Protein AF-A0ABD6ET58-F1 (afdb_monomer_lite)

Sequence (198 aa):
MLDHEREKYESIQLDYDKYWVPVNWTYILVFEARRRSMITSDIMCHKVCDEIKVFRTNLQYLCNFDWVPIPLVYPQVIQLVVYFYFALCLISRQPIIRNCDPLTSISTENITEELRSFNSTVLSTITPTLPNVDDRVKCDFDTYIPWMTMIQFLFYVGWTKSAIALLNPLGTGDDGFECNFLLEKNLKVSFLFHSSGK

Foldseek 3Di:
DDPVVVVVQVVDDDPDDPPCVVLVVVLVVLVVCVVVCVDVDPVVSVVVVVVSVVVVVVVVVVVVLVVDADPPVPLVVLVVVLVVVLVCCVVVQQQDPPCPDPVVVVPCVVVVVVVVPPDPPCVVPDDDDDPDPVVVVVSVVCNPDVVVSVVVNCVSVVVSVVVVCVSCLCDPDPNHDPVVVVVVVVVVVVVCVVVVVD

InterPro domains:
  IPR000615 Bestrophin [PTHR10736] (1-193)
  IPR021134 Bestrophin-like [PF01062] (1-98)
  IPR021134 Bestrophin-like [PF01062] (134-192)

Organism: NCBI:txid75299

pLDDT: mean 78.43, std 17.79, range [41.44, 95.81]

Secondary structure (DSSP, 8-state):
--HHHHHHHHHS--SS--THHHHHHHHHHHHHHHHTT-S--HHHHHHHHHHHHHHHHHHHHHHHHHHSPPPTHHHHHHHHHHHHHHHHHHHHT--------GGGHHHHHHHHHHHHTT-TTTTTTS-SSSPPHHHHHHHHHHHH--HHHHHHHHHHHHHHHHHHHTT-TTSSSTTS--HHHHHHHHHHHHHHHHHHT-

Radius of gyration: 37.17 Å; chains: 1; bounding box: 56×42×109 Å

Structure (mmCIF, N/CA/C/O backbone):
data_AF-A0ABD6ET58-F1
#
_entry.id   AF-A0ABD6ET58-F1
#
loop_
_atom_site.group_PDB
_atom_site.id
_atom_site.type_symbol
_atom_site.label_atom_id
_atom_site.label_alt_id
_atom_site.label_comp_id
_atom_site.label_asym_id
_atom_site.label_entity_id
_atom_site.label_seq_id
_atom_site.pdbx_PDB_ins_code
_atom_site.Cartn_x
_atom_site.Cartn_y
_atom_site.Cartn_z
_atom_site.occupancy
_atom_site.B_iso_or_equiv
_atom_site.auth_seq_id
_atom_site.auth_comp_id
_atom_site.auth_asym_id
_atom_site.auth_atom_id
_atom_site.pdbx_PDB_model_num
ATOM 1 N N . MET A 1 1 ? -1.110 4.538 23.940 1.00 82.81 1 MET A N 1
ATOM 2 C CA . MET A 1 1 ? -1.079 3.387 24.864 1.00 82.81 1 MET A CA 1
ATOM 3 C C . MET A 1 1 ? -0.593 3.906 26.201 1.00 82.81 1 MET A C 1
ATOM 5 O O . MET A 1 1 ? 0.302 4.743 26.195 1.00 82.81 1 MET A O 1
ATOM 9 N N . LEU A 1 2 ? -1.223 3.504 27.301 1.00 89.62 2 LEU A N 1
ATOM 10 C CA . LEU A 1 2 ? -0.813 3.925 28.643 1.00 89.62 2 LEU A CA 1
ATOM 11 C C . LEU A 1 2 ? 0.406 3.116 29.110 1.00 89.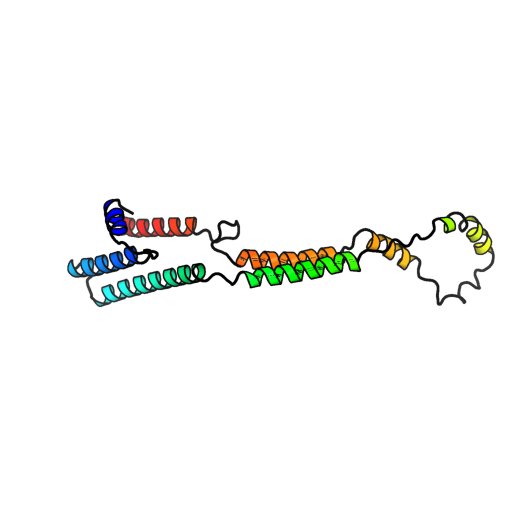62 2 LEU A C 1
ATOM 13 O O . LEU A 1 2 ? 0.621 2.002 28.636 1.00 89.62 2 LEU A O 1
ATOM 17 N N . ASP A 1 3 ? 1.182 3.639 30.060 1.00 90.38 3 ASP A N 1
ATOM 18 C CA . ASP A 1 3 ? 2.434 2.996 30.496 1.00 90.38 3 ASP A CA 1
ATOM 19 C C . ASP A 1 3 ? 2.224 1.576 31.044 1.00 90.38 3 ASP A C 1
ATOM 21 O O . ASP A 1 3 ? 2.924 0.649 30.647 1.00 90.38 3 ASP A O 1
ATOM 25 N N . HIS A 1 4 ? 1.185 1.365 31.855 1.00 90.56 4 HIS A N 1
ATOM 26 C CA . HIS A 1 4 ? 0.856 0.038 32.390 1.00 90.56 4 HIS A CA 1
ATOM 27 C C . HIS A 1 4 ? 0.386 -0.958 31.308 1.00 90.56 4 HIS A C 1
ATOM 29 O O . HIS A 1 4 ? 0.604 -2.165 31.420 1.00 90.56 4 HIS A O 1
ATOM 35 N N . GLU A 1 5 ? -0.273 -0.473 30.248 1.00 89.69 5 GLU A N 1
ATOM 36 C CA . GLU A 1 5 ? -0.664 -1.304 29.101 1.00 89.69 5 GLU A CA 1
ATOM 37 C C . GLU A 1 5 ? 0.570 -1.690 28.288 1.00 89.69 5 GLU A C 1
ATOM 39 O O . GLU A 1 5 ? 0.688 -2.833 27.851 1.00 89.69 5 GLU A O 1
ATOM 44 N N . ARG A 1 6 ? 1.508 -0.751 28.130 1.00 87.75 6 ARG A N 1
ATOM 45 C CA . ARG A 1 6 ? 2.781 -0.973 27.447 1.00 87.75 6 ARG A CA 1
ATOM 46 C C . ARG A 1 6 ? 3.623 -2.021 28.170 1.00 87.75 6 ARG A C 1
ATOM 48 O O . ARG A 1 6 ? 4.064 -2.968 27.530 1.00 87.75 6 ARG A O 1
ATOM 55 N N . GLU A 1 7 ? 3.759 -1.935 29.490 1.00 91.00 7 GLU A N 1
ATOM 56 C CA . GLU A 1 7 ? 4.459 -2.952 30.292 1.00 91.00 7 GLU A CA 1
ATOM 57 C C . GLU A 1 7 ? 3.828 -4.343 30.124 1.00 91.00 7 GLU A C 1
ATOM 59 O O . GLU A 1 7 ? 4.522 -5.338 29.905 1.00 91.00 7 GLU A O 1
ATOM 64 N N . LYS A 1 8 ? 2.491 -4.424 30.137 1.00 88.44 8 LYS A N 1
ATOM 65 C CA . LYS A 1 8 ? 1.769 -5.681 29.897 1.00 88.44 8 LYS A CA 1
ATOM 66 C C . LYS A 1 8 ? 1.990 -6.208 28.475 1.00 88.44 8 LYS A C 1
ATOM 68 O O . LYS A 1 8 ? 2.126 -7.416 28.292 1.00 88.44 8 LYS A O 1
ATOM 73 N N . TYR A 1 9 ? 2.046 -5.331 27.477 1.00 88.75 9 TYR A N 1
ATOM 74 C CA . TYR A 1 9 ? 2.318 -5.677 26.078 1.00 88.75 9 TYR A CA 1
ATOM 75 C C . TYR A 1 9 ? 3.751 -6.192 25.864 1.00 88.75 9 TYR A C 1
ATOM 77 O O . TYR A 1 9 ? 3.984 -7.142 25.110 1.00 88.75 9 TYR A O 1
ATOM 85 N N . GLU A 1 10 ? 4.717 -5.571 26.537 1.00 88.81 10 GLU A N 1
ATOM 86 C CA . GLU A 1 10 ? 6.134 -5.941 26.499 1.00 88.81 10 GLU A CA 1
ATOM 87 C C . GLU A 1 10 ? 6.405 -7.241 27.269 1.00 88.81 10 GLU A C 1
ATOM 89 O O . GLU A 1 10 ? 7.244 -8.035 26.847 1.00 88.81 10 GLU A O 1
ATOM 94 N N . SER A 1 11 ? 5.641 -7.520 28.333 1.00 90.38 11 SER A N 1
ATOM 95 C CA . SER A 1 11 ? 5.758 -8.764 29.110 1.00 90.38 11 SER A CA 1
ATOM 96 C C . SER A 1 11 ? 5.462 -10.033 28.296 1.00 90.38 11 SER A C 1
ATOM 98 O O . SER A 1 11 ? 5.942 -11.116 28.628 1.00 90.38 11 SER A O 1
ATOM 100 N N . ILE A 1 12 ? 4.703 -9.907 27.203 1.00 87.56 12 ILE A N 1
ATOM 101 C CA . ILE A 1 12 ? 4.392 -11.004 26.286 1.00 87.56 12 ILE A CA 1
ATOM 102 C C . ILE A 1 12 ? 5.582 -11.190 25.330 1.00 87.56 12 ILE A C 1
ATOM 104 O O . ILE A 1 12 ? 5.737 -10.459 24.344 1.00 87.56 12 ILE A O 1
ATOM 108 N N . GLN A 1 13 ? 6.424 -12.175 25.648 1.00 81.50 13 GLN A N 1
ATOM 109 C CA . GLN A 1 13 ? 7.587 -12.588 24.858 1.00 81.50 13 GLN A CA 1
ATOM 110 C C . GLN A 1 13 ? 7.128 -13.489 23.702 1.00 81.50 13 GLN A C 1
ATOM 112 O O . GLN A 1 13 ? 6.855 -14.673 23.894 1.00 81.50 13 GLN A O 1
ATOM 117 N N . LEU A 1 14 ? 6.980 -12.904 22.515 1.00 83.31 14 LEU A N 1
ATOM 118 C CA . LEU A 1 14 ? 6.652 -13.595 21.268 1.00 83.31 14 LEU A CA 1
ATOM 119 C C . LEU A 1 14 ? 7.509 -13.010 20.149 1.00 83.31 14 LEU A C 1
ATOM 121 O O . LEU A 1 14 ? 7.671 -11.792 20.088 1.00 83.31 14 LEU A O 1
ATOM 125 N N . ASP A 1 15 ? 7.961 -13.869 19.239 1.00 83.25 15 ASP A N 1
ATOM 126 C CA . ASP A 1 15 ? 8.771 -13.487 18.072 1.00 83.25 15 ASP A CA 1
ATOM 127 C C . ASP A 1 15 ? 7.934 -12.940 16.896 1.00 83.25 15 ASP A C 1
ATOM 129 O O . ASP A 1 15 ? 8.470 -12.639 15.833 1.00 83.25 15 ASP A O 1
ATOM 133 N N . TYR A 1 16 ? 6.613 -12.821 17.066 1.00 83.25 16 TYR A N 1
ATOM 134 C CA . TYR A 1 16 ? 5.666 -12.386 16.033 1.00 83.25 16 TYR A CA 1
ATOM 135 C C . TYR A 1 16 ? 5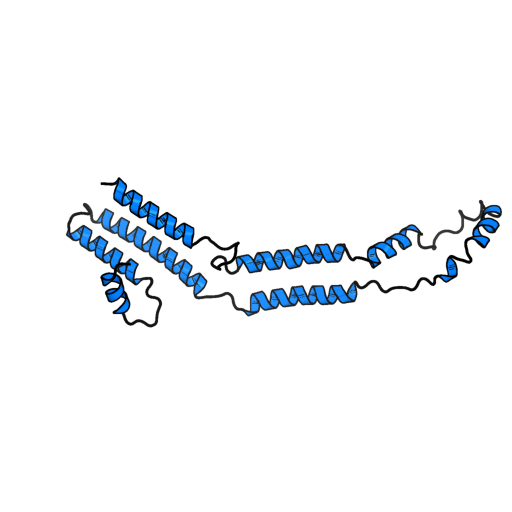.031 -11.037 16.369 1.00 83.25 16 TYR A C 1
ATOM 137 O O . TYR A 1 16 ? 4.935 -10.657 17.539 1.00 83.25 16 TYR A O 1
ATOM 145 N N . ASP A 1 17 ? 4.496 -10.360 15.351 1.00 84.06 17 ASP A N 1
ATOM 146 C CA . ASP A 1 17 ? 3.788 -9.097 15.536 1.00 84.06 17 ASP A CA 1
ATOM 147 C C . ASP A 1 17 ? 2.577 -9.242 16.465 1.00 84.06 17 ASP A C 1
ATOM 149 O O . ASP A 1 17 ? 1.663 -10.050 16.273 1.00 84.06 17 ASP A O 1
ATOM 153 N N . LYS A 1 18 ? 2.559 -8.401 17.499 1.00 89.56 18 LYS A N 1
ATOM 154 C CA . LYS A 1 18 ? 1.605 -8.458 18.615 1.00 89.56 18 LYS A CA 1
ATOM 155 C C . LYS A 1 18 ? 0.357 -7.585 18.397 1.00 89.56 18 LYS A C 1
ATOM 157 O O . LYS A 1 18 ? -0.348 -7.265 19.353 1.00 89.56 18 LYS A O 1
ATOM 162 N N . TYR A 1 19 ? 0.019 -7.239 17.151 1.00 87.44 19 TYR A N 1
ATOM 163 C CA . TYR A 1 19 ? -1.138 -6.382 16.824 1.00 87.44 19 TYR A CA 1
ATOM 164 C C . TYR A 1 19 ? -2.492 -6.953 17.290 1.00 87.44 19 TYR A C 1
ATOM 166 O O . TYR A 1 19 ? -3.455 -6.212 17.480 1.00 87.44 19 TYR A O 1
ATOM 174 N N . TRP A 1 20 ? -2.584 -8.268 17.505 1.00 88.88 20 TRP A N 1
ATOM 175 C CA . TRP A 1 20 ? -3.787 -8.939 18.006 1.00 88.88 20 TRP A CA 1
ATOM 176 C C . TRP A 1 20 ? -4.018 -8.732 19.514 1.00 88.88 20 TRP A C 1
ATOM 178 O O . TRP A 1 20 ? -5.138 -8.924 19.995 1.00 88.88 20 TRP A O 1
ATOM 188 N N . VAL A 1 21 ? -2.989 -8.331 20.272 1.00 91.81 21 VAL A N 1
ATOM 189 C CA . VAL A 1 21 ? -3.047 -8.212 21.738 1.00 91.81 21 VAL A CA 1
ATOM 190 C C . VAL A 1 21 ? -4.067 -7.152 22.191 1.00 91.81 21 VAL A C 1
ATOM 192 O O . VAL A 1 21 ? -4.929 -7.496 23.006 1.00 91.81 21 VAL A O 1
ATOM 195 N N . PRO A 1 22 ? -4.081 -5.916 21.647 1.00 92.62 22 PRO A N 1
ATOM 196 C CA . PRO A 1 22 ? -5.107 -4.929 21.988 1.00 92.62 22 PRO A CA 1
ATOM 197 C C . PRO A 1 22 ? -6.529 -5.388 21.643 1.00 92.62 22 PRO A C 1
ATOM 199 O O . PRO A 1 22 ? -7.449 -5.170 22.429 1.00 92.62 22 PRO A O 1
ATOM 202 N N . VAL A 1 23 ? -6.710 -6.088 20.516 1.00 92.69 23 VAL A N 1
ATOM 203 C CA . VAL A 1 23 ? -8.013 -6.647 20.115 1.00 92.69 23 VAL A CA 1
ATOM 204 C C . VAL A 1 23 ? -8.500 -7.669 21.147 1.00 92.69 23 VAL A C 1
ATOM 206 O O . VAL A 1 23 ? -9.666 -7.656 21.540 1.00 92.69 23 VAL A O 1
ATOM 209 N N . ASN A 1 24 ? -7.603 -8.528 21.642 1.00 92.75 24 ASN A N 1
ATOM 210 C CA . ASN A 1 24 ? -7.919 -9.478 22.706 1.00 92.75 24 ASN A CA 1
ATOM 211 C C . ASN A 1 24 ? -8.316 -8.773 24.014 1.00 92.75 24 ASN A C 1
ATOM 213 O O . ASN A 1 24 ? -9.282 -9.168 24.665 1.00 92.75 24 ASN A O 1
ATOM 217 N N . TRP A 1 25 ? -7.625 -7.693 24.386 1.00 94.06 25 TRP A N 1
ATOM 218 C CA . TRP A 1 25 ? -8.006 -6.893 25.554 1.00 94.06 25 TRP A CA 1
ATOM 219 C C . TRP A 1 25 ? -9.374 -6.235 25.388 1.00 94.06 25 TRP A C 1
ATOM 221 O O . TRP A 1 25 ? -10.141 -6.197 26.348 1.00 94.06 25 TRP A O 1
ATOM 231 N N . THR A 1 26 ? -9.729 -5.799 24.176 1.00 93.50 26 THR A N 1
ATOM 232 C CA . THR A 1 26 ? -11.079 -5.293 23.893 1.00 93.50 26 THR A CA 1
ATOM 233 C C . THR A 1 26 ? -12.145 -6.358 24.159 1.00 93.50 26 THR A C 1
ATOM 235 O O . THR A 1 26 ? -13.136 -6.058 24.820 1.00 93.50 26 THR A O 1
ATOM 238 N N . TYR A 1 27 ? -11.940 -7.614 23.741 1.00 93.44 27 TYR A N 1
ATOM 239 C CA . TYR A 1 27 ? -12.882 -8.697 24.067 1.00 93.44 27 TYR A CA 1
ATOM 240 C C . TYR A 1 27 ? -13.048 -8.886 25.577 1.00 93.44 27 TYR A C 1
ATOM 242 O O . TYR A 1 27 ? -14.175 -9.005 26.059 1.00 93.44 27 TYR A O 1
ATOM 250 N N . ILE A 1 28 ? -11.947 -8.869 26.335 1.00 93.88 28 ILE A N 1
ATOM 251 C CA . ILE A 1 28 ? -11.987 -8.989 27.800 1.00 93.88 28 ILE A CA 1
ATOM 252 C C . ILE A 1 28 ? -12.821 -7.853 28.409 1.00 93.88 28 ILE A C 1
ATOM 254 O O . ILE A 1 28 ? -13.680 -8.116 29.252 1.00 93.88 28 ILE A O 1
ATOM 258 N N . LEU A 1 29 ? -12.632 -6.614 27.941 1.00 92.69 29 LEU A N 1
ATOM 259 C CA . LEU A 1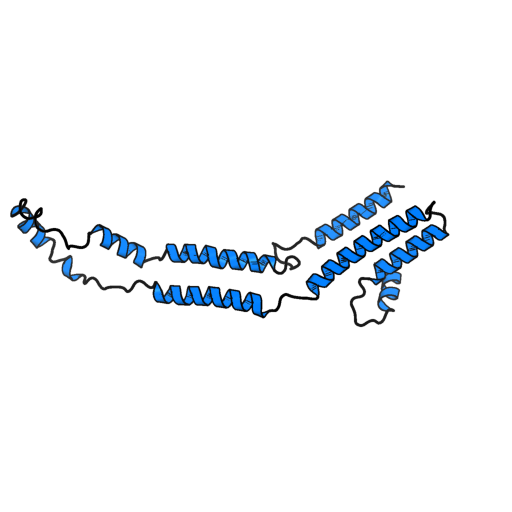 29 ? -13.400 -5.453 28.400 1.00 92.69 29 LEU A CA 1
ATOM 260 C C . LEU A 1 29 ? -14.898 -5.576 28.088 1.00 92.69 29 LEU A C 1
ATOM 262 O O . LEU A 1 29 ? -15.724 -5.204 28.920 1.00 92.69 29 LEU A O 1
ATOM 266 N N . VAL A 1 30 ? -15.272 -6.136 26.933 1.00 93.38 30 VAL A N 1
ATOM 267 C CA . VAL A 1 30 ? -16.682 -6.375 26.576 1.00 93.38 30 VAL A CA 1
ATOM 268 C C . VAL A 1 30 ? -17.326 -7.399 27.515 1.00 93.38 30 VAL A C 1
ATOM 270 O O . VAL A 1 30 ? -18.418 -7.162 28.039 1.00 93.38 30 VAL A O 1
ATOM 273 N N . PHE A 1 31 ? -16.644 -8.512 27.798 1.00 91.81 31 PHE A N 1
ATOM 274 C CA . PHE A 1 31 ? -17.144 -9.513 28.746 1.00 91.81 31 PHE A CA 1
ATOM 275 C C . PHE A 1 31 ? -17.208 -8.980 30.181 1.00 91.81 31 PHE A C 1
ATOM 277 O O . PHE A 1 31 ? -18.141 -9.295 30.926 1.00 91.81 31 PHE A O 1
ATOM 284 N N . GLU A 1 32 ? -16.257 -8.136 30.575 1.00 93.69 32 GLU A N 1
ATOM 285 C CA . GLU A 1 32 ? -16.291 -7.461 31.867 1.00 93.69 32 GLU A CA 1
ATOM 286 C C . GLU A 1 32 ? -17.456 -6.463 31.963 1.00 93.69 32 GLU A C 1
ATOM 288 O O . GLU A 1 32 ? -18.172 -6.457 32.965 1.00 93.69 32 GLU A O 1
ATOM 293 N N . ALA A 1 33 ? -17.721 -5.681 30.913 1.00 91.44 33 ALA A N 1
ATOM 294 C CA . ALA A 1 33 ? -18.876 -4.785 30.845 1.00 91.44 33 ALA A CA 1
ATOM 295 C C . ALA A 1 33 ? -20.206 -5.554 30.936 1.00 91.44 33 ALA A C 1
ATOM 297 O O . ALA A 1 33 ? -21.147 -5.101 31.597 1.00 91.44 33 ALA A O 1
ATOM 298 N N . ARG A 1 34 ? -20.276 -6.754 30.343 1.00 91.44 34 ARG A N 1
ATOM 299 C CA . ARG A 1 34 ? -21.428 -7.652 30.493 1.00 91.44 34 ARG A CA 1
ATOM 300 C C . ARG A 1 34 ? -21.588 -8.137 31.935 1.00 91.44 34 ARG A C 1
ATOM 302 O O . ARG A 1 34 ? -22.693 -8.067 32.466 1.00 91.44 34 ARG A O 1
ATOM 309 N N . ARG A 1 35 ? -20.503 -8.555 32.601 1.00 90.56 35 ARG A N 1
ATOM 310 C CA . ARG A 1 35 ? -20.518 -8.938 34.028 1.00 90.56 35 ARG A CA 1
ATOM 311 C C . ARG A 1 35 ? -20.946 -7.795 34.947 1.00 90.56 35 ARG A C 1
ATOM 313 O O . ARG A 1 35 ? -21.657 -8.026 35.918 1.00 90.56 35 ARG A O 1
ATOM 320 N N . ARG A 1 36 ? -20.530 -6.566 34.635 1.00 93.25 36 ARG A N 1
ATOM 321 C CA . ARG A 1 36 ? -20.921 -5.341 35.352 1.00 93.25 36 ARG A CA 1
ATOM 322 C C . ARG A 1 36 ? -22.356 -4.890 35.036 1.00 93.25 36 ARG A C 1
ATOM 324 O O . ARG A 1 36 ? -22.763 -3.827 35.486 1.00 93.25 36 ARG A O 1
ATOM 331 N N . SER A 1 37 ? -23.121 -5.679 34.272 1.00 88.19 37 SER A N 1
ATOM 332 C CA . SER A 1 37 ? -24.495 -5.381 33.836 1.00 88.19 37 SER A CA 1
ATOM 333 C C . SER A 1 37 ? -24.650 -4.046 33.093 1.00 88.19 37 SER A C 1
ATOM 335 O O . SER A 1 37 ? -25.751 -3.513 33.008 1.00 88.19 37 SER A O 1
ATOM 337 N N . MET A 1 38 ? -23.565 -3.519 32.507 1.00 86.31 38 MET A N 1
ATOM 338 C CA . MET A 1 38 ? -23.610 -2.322 31.656 1.00 86.31 38 MET A CA 1
ATOM 339 C C . MET A 1 38 ? -24.236 -2.620 30.288 1.00 86.31 38 MET A C 1
ATOM 341 O O . MET A 1 38 ? -24.818 -1.740 29.664 1.00 86.31 38 MET A O 1
ATOM 345 N N . ILE A 1 39 ? -24.114 -3.867 29.821 1.00 87.25 39 ILE A N 1
ATOM 346 C CA . ILE A 1 39 ? -24.757 -4.364 28.601 1.00 87.25 39 ILE A CA 1
ATOM 347 C C . ILE A 1 39 ? -25.991 -5.171 29.013 1.00 87.25 39 ILE A C 1
ATOM 349 O O . ILE A 1 39 ? -25.870 -6.207 29.674 1.00 87.25 39 ILE A O 1
ATOM 353 N N . THR A 1 40 ? -27.174 -4.701 28.610 1.00 85.19 40 THR A N 1
ATOM 354 C CA . THR A 1 40 ? -28.476 -5.222 29.061 1.00 85.19 40 THR A CA 1
ATOM 355 C C . THR A 1 40 ? -28.758 -6.657 28.608 1.00 85.19 40 THR A C 1
ATOM 357 O O . THR A 1 40 ? -29.365 -7.422 29.351 1.00 85.19 40 THR A O 1
ATOM 360 N N . SER A 1 41 ? -28.316 -7.048 27.407 1.00 89.62 41 SER A N 1
ATOM 361 C CA . SER A 1 41 ? -28.638 -8.346 26.793 1.00 89.62 41 SER A CA 1
ATOM 362 C C . SER A 1 41 ? -27.404 -9.038 26.216 1.00 89.62 41 SER A C 1
ATOM 364 O O . SER A 1 41 ? -26.532 -8.391 25.631 1.00 89.62 41 SER A O 1
ATOM 366 N N . ASP A 1 42 ? -27.368 -10.369 26.310 1.00 89.12 42 ASP A N 1
ATOM 367 C CA . ASP A 1 42 ? -26.331 -11.214 25.704 1.00 89.12 42 ASP A CA 1
ATOM 368 C C . ASP A 1 42 ? -26.288 -11.090 24.177 1.00 89.12 42 ASP A C 1
ATOM 370 O O . ASP A 1 42 ? -25.218 -11.172 23.578 1.00 89.12 42 ASP A O 1
ATOM 374 N N . ILE A 1 43 ? -27.431 -10.800 23.549 1.00 91.19 43 ILE A N 1
ATOM 375 C CA . ILE A 1 43 ? -27.523 -10.592 22.100 1.00 91.19 43 ILE A CA 1
ATOM 376 C C . ILE A 1 43 ? -26.721 -9.350 21.694 1.00 91.19 43 ILE A C 1
ATOM 378 O O . ILE A 1 43 ? -25.984 -9.384 20.711 1.00 91.19 43 ILE A O 1
ATOM 382 N N . MET A 1 44 ? -26.811 -8.265 22.470 1.00 89.94 44 MET A N 1
ATOM 383 C CA . MET A 1 44 ? -26.049 -7.042 22.196 1.00 89.94 44 MET A CA 1
ATOM 384 C C . MET A 1 44 ? -24.553 -7.246 22.431 1.00 89.94 44 MET A C 1
ATOM 386 O O . MET A 1 44 ? -23.741 -6.767 21.647 1.00 89.94 44 MET A O 1
ATOM 390 N N . CYS A 1 45 ? -24.185 -8.021 23.454 1.00 91.19 45 CYS A N 1
ATOM 391 C CA . CYS A 1 45 ? -22.797 -8.416 23.687 1.00 91.19 45 CYS A CA 1
ATOM 392 C C . CYS A 1 45 ? -22.230 -9.201 22.490 1.00 91.19 45 CYS A C 1
ATOM 394 O O . CYS A 1 45 ? -21.154 -8.880 21.991 1.00 91.19 45 CYS A O 1
ATOM 396 N N . HIS A 1 46 ? -22.989 -10.172 21.968 1.00 92.94 46 HIS A N 1
ATOM 397 C CA . HIS A 1 46 ? -22.594 -10.932 20.781 1.00 92.94 46 HIS A CA 1
ATOM 398 C C . HIS A 1 46 ? -22.416 -10.031 19.556 1.00 92.94 46 HIS A C 1
ATOM 400 O O . HIS A 1 46 ? -21.427 -10.169 18.842 1.00 92.94 46 HIS A O 1
ATOM 406 N N . LYS A 1 47 ? -23.330 -9.078 19.335 1.00 94.75 47 LYS A N 1
ATOM 407 C CA . LYS A 1 47 ? -23.221 -8.116 18.230 1.00 94.75 47 LYS A CA 1
ATOM 408 C C . LYS A 1 47 ? -21.955 -7.268 18.321 1.00 94.75 47 LYS A C 1
ATOM 410 O O . LYS A 1 47 ? -21.244 -7.154 17.332 1.00 94.75 47 LYS A O 1
ATOM 415 N N . VAL A 1 48 ? -21.623 -6.745 19.501 1.00 93.44 48 VAL A N 1
ATOM 416 C CA . VAL A 1 48 ? -20.366 -6.004 19.709 1.00 93.44 48 VAL A CA 1
ATOM 417 C C . VAL A 1 48 ? -19.153 -6.892 19.426 1.00 93.44 48 VAL A C 1
ATOM 419 O O . VAL A 1 48 ? -18.228 -6.474 18.733 1.00 93.44 48 VAL A O 1
ATOM 422 N N . CYS A 1 49 ? -19.163 -8.136 19.910 1.00 93.88 49 CYS A N 1
ATOM 423 C CA . CYS A 1 49 ? -18.102 -9.095 19.615 1.00 93.88 49 CYS A CA 1
ATOM 424 C C . CYS A 1 49 ? -17.969 -9.372 18.111 1.00 93.88 49 CYS A C 1
ATOM 426 O O . CYS A 1 49 ? -16.848 -9.497 17.629 1.00 93.88 49 CYS A O 1
ATOM 428 N N . ASP A 1 50 ? -19.071 -9.459 17.365 1.00 95.69 50 ASP A N 1
ATOM 429 C CA . ASP A 1 50 ? -19.033 -9.660 15.914 1.00 95.69 50 ASP A CA 1
ATOM 430 C C . ASP A 1 50 ? -18.405 -8.467 15.183 1.00 95.69 50 ASP A C 1
ATOM 432 O O . ASP A 1 50 ? -17.543 -8.676 14.332 1.00 95.69 50 ASP A O 1
ATOM 436 N N . GLU A 1 51 ? -18.726 -7.231 15.568 1.00 95.06 51 GLU A N 1
ATOM 437 C CA . GLU A 1 51 ? -18.086 -6.039 14.990 1.00 95.06 51 GLU A CA 1
ATOM 438 C C . GLU A 1 51 ? -16.573 -6.003 15.276 1.00 95.06 51 GLU A C 1
ATOM 440 O O . GLU A 1 51 ? -15.767 -5.700 14.392 1.00 95.06 51 GLU A O 1
ATOM 445 N N . ILE A 1 52 ? -16.149 -6.408 16.480 1.00 95.06 52 ILE A N 1
ATOM 446 C CA . ILE A 1 52 ? -14.718 -6.535 16.813 1.00 95.06 52 ILE A CA 1
ATOM 447 C C . ILE A 1 52 ? -14.055 -7.627 15.955 1.00 95.06 52 ILE A C 1
ATOM 449 O O . ILE A 1 52 ? -12.917 -7.453 15.502 1.00 95.06 52 ILE A O 1
ATOM 453 N N . LYS A 1 53 ? -14.746 -8.743 15.675 1.00 94.81 53 LYS A N 1
ATOM 454 C CA . LYS A 1 53 ? -14.238 -9.792 14.769 1.00 94.81 53 LYS A CA 1
ATOM 455 C C . LYS A 1 53 ? -14.066 -9.259 13.352 1.00 94.81 53 LYS A C 1
ATOM 457 O O . LYS A 1 53 ? -13.052 -9.577 12.724 1.00 94.81 53 LYS A O 1
ATOM 462 N N . VAL A 1 54 ? -15.020 -8.471 12.855 1.00 95.81 54 VAL A N 1
ATOM 463 C CA . VAL A 1 54 ? -14.951 -7.841 11.529 1.00 95.81 54 VAL A CA 1
ATOM 464 C C . VAL A 1 54 ? -13.747 -6.903 11.459 1.00 95.81 54 VAL A C 1
ATOM 466 O O . VAL A 1 54 ? -12.908 -7.067 10.573 1.00 95.81 54 VAL A O 1
ATOM 469 N N . PHE A 1 55 ? -13.582 -6.010 12.440 1.00 94.06 55 PHE A N 1
ATOM 470 C CA . PHE A 1 55 ? -12.423 -5.116 12.519 1.00 94.06 55 PHE A CA 1
ATOM 471 C C . PHE A 1 55 ? -11.091 -5.883 12.504 1.00 94.06 55 PHE A C 1
ATOM 473 O O . PHE A 1 55 ? -10.214 -5.598 11.688 1.00 94.06 55 PHE A O 1
ATOM 480 N N . ARG A 1 56 ? -10.959 -6.915 13.348 1.00 94.25 56 ARG A N 1
ATOM 481 C CA . ARG A 1 56 ? -9.762 -7.770 13.401 1.00 94.25 56 ARG A CA 1
ATOM 482 C C . ARG A 1 56 ? -9.483 -8.453 12.061 1.00 94.25 56 ARG A C 1
ATOM 484 O O . ARG A 1 56 ? -8.330 -8.578 11.669 1.00 94.25 56 ARG A O 1
ATOM 491 N N . THR A 1 57 ? -10.521 -8.924 11.376 1.00 93.62 57 THR A N 1
ATOM 492 C CA . THR A 1 57 ? -10.374 -9.630 10.094 1.00 93.62 57 THR A CA 1
ATOM 493 C C . THR A 1 57 ? -9.914 -8.679 8.988 1.00 93.62 57 THR A C 1
ATOM 495 O O . THR A 1 57 ? -9.039 -9.041 8.207 1.00 93.62 57 THR A O 1
ATOM 498 N N . ASN A 1 58 ? -10.411 -7.441 8.975 1.00 93.12 58 ASN A N 1
ATOM 499 C CA . ASN A 1 58 ? -9.937 -6.407 8.052 1.00 93.12 58 ASN A CA 1
ATOM 500 C C . ASN A 1 58 ? -8.473 -6.027 8.325 1.00 93.12 58 ASN A C 1
ATOM 502 O O . ASN A 1 58 ? -7.691 -5.889 7.387 1.00 93.12 58 ASN A O 1
ATOM 506 N N . LEU A 1 59 ? -8.079 -5.924 9.599 1.00 90.88 59 LEU A N 1
ATOM 507 C CA . LEU A 1 59 ? -6.683 -5.681 9.976 1.00 90.88 59 LEU A CA 1
ATOM 508 C C . LEU A 1 59 ? -5.770 -6.843 9.552 1.00 90.88 59 LEU A C 1
ATOM 510 O O . LEU A 1 59 ? -4.709 -6.615 8.986 1.00 90.88 59 LEU A O 1
ATOM 514 N N . GLN A 1 60 ? -6.209 -8.088 9.751 1.00 91.12 60 GLN A N 1
ATOM 515 C CA . GLN A 1 60 ? -5.488 -9.277 9.289 1.00 91.12 60 GLN A CA 1
ATOM 516 C C . GLN A 1 60 ? -5.302 -9.275 7.769 1.00 91.12 60 GLN A C 1
ATOM 518 O O . GLN A 1 60 ? -4.247 -9.669 7.278 1.00 91.12 60 GLN A O 1
ATOM 523 N N . TYR A 1 61 ? -6.324 -8.859 7.018 1.00 89.62 61 TYR A N 1
ATOM 524 C CA . TYR A 1 61 ? -6.243 -8.759 5.564 1.00 89.62 61 TYR A CA 1
ATOM 525 C C . TYR A 1 61 ? -5.168 -7.753 5.133 1.00 89.62 61 TYR A C 1
ATOM 527 O O . TYR A 1 61 ? -4.372 -8.060 4.251 1.00 89.62 61 TYR A O 1
ATOM 535 N N . LEU A 1 62 ? -5.075 -6.612 5.825 1.00 88.44 62 LEU A N 1
ATOM 536 C CA . LEU A 1 62 ? -4.020 -5.622 5.612 1.00 88.44 62 LEU A CA 1
ATOM 537 C C . LEU A 1 62 ? -2.623 -6.196 5.902 1.00 88.44 62 LEU A C 1
ATOM 539 O O . LEU A 1 62 ? -1.735 -6.085 5.063 1.00 88.44 62 LEU A O 1
ATOM 543 N N . CYS A 1 63 ? -2.442 -6.873 7.040 1.00 87.69 63 CYS A N 1
ATOM 544 C CA . CYS A 1 63 ? -1.170 -7.518 7.379 1.00 87.69 63 CYS A CA 1
ATOM 545 C C . CYS A 1 63 ? -0.788 -8.622 6.381 1.00 87.69 63 CYS A C 1
ATOM 547 O O . CYS A 1 63 ? 0.387 -8.805 6.098 1.00 87.69 63 CYS A O 1
ATOM 549 N N . ASN A 1 64 ? -1.760 -9.350 5.824 1.00 88.75 64 ASN A N 1
ATOM 550 C CA . ASN A 1 64 ? -1.491 -10.370 4.807 1.00 88.75 64 ASN A CA 1
ATOM 551 C C . ASN A 1 64 ? -0.969 -9.773 3.491 1.00 88.75 64 ASN A C 1
ATOM 553 O O . ASN A 1 64 ? -0.140 -10.406 2.842 1.00 88.75 64 ASN A O 1
ATOM 557 N N . PHE A 1 65 ? -1.434 -8.581 3.097 1.00 86.56 65 PHE A N 1
ATOM 558 C CA . PHE A 1 65 ? -0.900 -7.887 1.919 1.00 86.56 65 PHE A CA 1
ATOM 559 C C . PHE A 1 65 ? 0.539 -7.417 2.106 1.00 86.56 65 PHE A C 1
ATOM 561 O O . PHE A 1 65 ? 1.299 -7.421 1.144 1.00 86.56 65 PHE A O 1
ATOM 568 N N . ASP A 1 66 ? 0.905 -7.031 3.326 1.00 86.50 66 ASP A N 1
ATOM 569 C CA . ASP A 1 66 ? 2.279 -6.655 3.659 1.00 86.50 66 ASP A CA 1
ATOM 570 C C . ASP A 1 66 ? 3.188 -7.891 3.797 1.00 86.50 66 ASP A C 1
ATOM 572 O O . ASP A 1 66 ? 4.317 -7.914 3.313 1.00 86.50 66 ASP A O 1
ATOM 576 N N . TRP A 1 67 ? 2.665 -8.973 4.386 1.00 87.50 67 TRP A N 1
ATOM 577 C CA . TRP A 1 67 ? 3.413 -10.208 4.632 1.00 87.50 67 TRP A CA 1
ATOM 578 C C . TRP A 1 67 ? 3.874 -10.915 3.352 1.00 87.50 67 TRP A C 1
ATOM 580 O O . TRP A 1 67 ? 4.960 -11.499 3.330 1.00 87.50 67 TRP A O 1
ATOM 590 N N . VAL A 1 68 ? 3.066 -10.883 2.287 1.00 85.25 68 VAL A N 1
ATOM 591 C CA . VAL A 1 68 ? 3.390 -11.543 1.014 1.00 85.25 68 VAL A CA 1
ATOM 592 C C . VAL A 1 68 ? 3.644 -10.492 -0.067 1.00 85.25 68 VAL A C 1
ATOM 594 O O . VAL A 1 68 ? 2.722 -10.141 -0.809 1.00 85.25 68 VAL A O 1
ATOM 597 N N . PRO A 1 69 ? 4.891 -10.007 -0.215 1.00 81.56 69 PRO A N 1
ATOM 598 C CA . PRO A 1 69 ? 5.225 -9.108 -1.304 1.00 81.56 69 PRO A CA 1
ATOM 599 C C . PRO A 1 69 ? 5.164 -9.852 -2.641 1.00 81.56 69 PRO A C 1
ATOM 601 O O . PRO A 1 69 ? 5.496 -11.037 -2.749 1.00 81.56 69 PRO A O 1
ATOM 604 N N . ILE A 1 70 ? 4.779 -9.133 -3.694 1.00 85.75 70 ILE A N 1
ATOM 605 C CA . ILE A 1 70 ? 4.810 -9.662 -5.060 1.00 85.75 70 ILE A CA 1
ATOM 606 C C . ILE A 1 70 ? 6.256 -10.068 -5.380 1.00 85.75 70 ILE A C 1
ATOM 608 O O . ILE A 1 70 ? 7.175 -9.296 -5.086 1.00 85.75 70 ILE A O 1
ATOM 612 N N . PRO A 1 71 ? 6.497 -11.254 -5.974 1.00 90.56 71 PRO A N 1
ATOM 613 C CA . PRO A 1 71 ? 7.858 -11.707 -6.203 1.00 90.56 71 PRO A CA 1
ATOM 614 C C . PRO A 1 71 ? 8.647 -10.685 -7.018 1.00 90.56 71 PRO A C 1
ATOM 616 O O . PRO A 1 71 ? 8.199 -10.221 -8.067 1.00 90.56 71 PRO A O 1
ATOM 619 N N . LEU A 1 72 ? 9.844 -10.361 -6.530 1.00 86.00 72 LEU A N 1
ATOM 620 C CA . LEU A 1 72 ? 10.692 -9.290 -7.057 1.00 86.00 72 LEU A CA 1
ATOM 621 C C . LEU A 1 72 ? 10.972 -9.426 -8.565 1.00 86.00 72 LEU A C 1
ATOM 623 O O . LEU A 1 72 ? 11.151 -8.433 -9.267 1.00 86.00 72 LEU A O 1
ATOM 627 N N . VAL A 1 73 ? 10.942 -10.657 -9.072 1.00 92.56 73 VAL A N 1
ATOM 628 C CA . VAL A 1 73 ? 11.138 -10.977 -10.487 1.00 92.56 73 VAL A CA 1
ATOM 629 C C . VAL A 1 73 ? 10.070 -10.338 -11.386 1.00 92.56 73 VAL A C 1
ATOM 631 O O . VAL A 1 73 ? 10.389 -9.950 -12.506 1.00 92.56 73 VAL A O 1
ATOM 634 N N . TYR A 1 74 ? 8.822 -10.172 -10.932 1.00 90.31 74 TYR A N 1
ATOM 635 C CA . TYR A 1 74 ? 7.743 -9.663 -11.789 1.00 90.31 74 TYR A CA 1
ATOM 636 C C . TYR A 1 74 ? 7.975 -8.208 -12.241 1.00 90.31 74 TYR A C 1
ATOM 638 O O . TYR A 1 74 ? 8.043 -7.983 -13.454 1.00 90.31 74 TYR A O 1
ATOM 646 N N . PRO A 1 75 ? 8.170 -7.218 -11.340 1.00 90.12 75 PRO A N 1
ATOM 647 C CA . PRO A 1 75 ? 8.507 -5.857 -11.764 1.00 90.12 75 PRO A CA 1
ATOM 648 C C . PRO A 1 75 ? 9.822 -5.783 -12.546 1.00 90.12 75 PRO A C 1
ATOM 650 O O . PRO A 1 75 ? 9.936 -5.007 -13.493 1.00 90.12 75 PRO A O 1
ATOM 653 N N . GLN A 1 76 ? 10.807 -6.611 -12.185 1.00 91.94 76 GLN A N 1
ATOM 654 C CA . GLN A 1 76 ? 12.108 -6.644 -12.854 1.00 91.94 76 GLN A CA 1
ATOM 655 C C . GLN A 1 76 ? 12.001 -7.075 -14.318 1.00 91.94 76 GLN A C 1
ATOM 657 O O . GLN A 1 76 ? 12.568 -6.417 -15.188 1.00 91.94 76 GLN A O 1
ATOM 662 N N . VAL A 1 77 ? 11.259 -8.150 -14.604 1.00 94.19 77 VAL A N 1
ATOM 663 C CA . VAL A 1 77 ? 11.072 -8.657 -15.971 1.00 94.19 77 VAL A CA 1
ATOM 664 C C . VAL A 1 77 ? 10.313 -7.646 -16.823 1.00 94.19 77 VAL A C 1
ATOM 666 O O . VAL A 1 77 ? 10.731 -7.371 -17.945 1.00 94.19 77 VAL A O 1
ATOM 669 N N . ILE A 1 78 ? 9.245 -7.043 -16.293 1.00 92.19 78 ILE A N 1
ATOM 670 C CA . ILE A 1 78 ? 8.473 -6.024 -17.020 1.00 92.19 78 ILE A CA 1
ATOM 671 C C . ILE A 1 78 ? 9.371 -4.832 -17.374 1.00 92.19 78 ILE A C 1
ATOM 673 O O . ILE A 1 78 ? 9.407 -4.409 -18.530 1.00 92.19 78 ILE A O 1
ATOM 677 N N . GLN A 1 79 ? 10.158 -4.335 -16.414 1.00 91.19 79 GLN A N 1
ATOM 678 C CA . GLN A 1 79 ? 11.058 -3.211 -16.655 1.00 91.19 79 GLN A CA 1
ATOM 679 C C . GLN A 1 79 ? 12.151 -3.554 -17.670 1.00 91.19 79 GLN A C 1
ATOM 681 O O . GLN A 1 79 ? 12.468 -2.741 -18.539 1.00 91.19 79 GLN A O 1
ATOM 686 N N . LEU A 1 80 ? 12.702 -4.765 -17.587 1.00 93.62 80 LEU A N 1
ATOM 687 C CA . LEU A 1 80 ? 13.711 -5.255 -18.517 1.00 93.62 80 LEU A CA 1
ATOM 688 C C . LEU A 1 80 ? 13.164 -5.341 -19.946 1.00 93.62 80 LEU A C 1
ATOM 690 O O . LEU A 1 80 ? 13.831 -4.883 -20.868 1.00 93.62 80 LEU A O 1
ATOM 694 N N . VAL A 1 81 ? 11.945 -5.853 -20.136 1.00 94.31 81 VAL A N 1
ATOM 695 C CA . VAL A 1 81 ? 11.298 -5.934 -21.457 1.00 94.31 81 VAL A CA 1
ATOM 696 C C . VAL A 1 81 ? 11.065 -4.542 -22.045 1.00 94.31 81 VAL A C 1
ATOM 698 O O . VAL A 1 81 ? 11.405 -4.305 -23.205 1.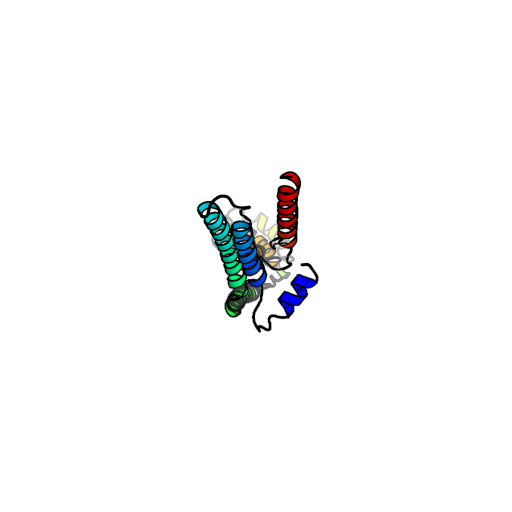00 94.31 81 VAL A O 1
ATOM 701 N N . VAL A 1 82 ? 10.537 -3.605 -21.252 1.00 92.56 82 VAL A N 1
ATOM 702 C CA . VAL A 1 82 ? 10.287 -2.225 -21.700 1.00 92.56 82 VAL A CA 1
ATOM 703 C C . VAL A 1 82 ? 11.599 -1.533 -22.078 1.00 92.56 82 VAL A C 1
ATOM 705 O O . VAL A 1 82 ? 11.695 -0.924 -23.143 1.00 92.56 82 VAL A O 1
ATOM 708 N N . TYR A 1 83 ? 12.641 -1.665 -21.256 1.00 91.69 83 TYR A N 1
ATOM 709 C CA . TYR A 1 83 ? 13.953 -1.087 -21.551 1.00 91.69 83 TYR A CA 1
ATOM 710 C C . TYR A 1 83 ? 14.626 -1.720 -22.762 1.00 91.69 83 TYR A C 1
ATOM 712 O O . TYR A 1 83 ? 15.185 -1.000 -23.584 1.00 91.69 83 TYR A O 1
ATOM 720 N N . PHE A 1 84 ? 14.540 -3.039 -22.912 1.00 93.94 84 PHE A N 1
ATOM 721 C CA . PHE A 1 84 ? 15.096 -3.736 -24.065 1.00 93.94 84 PHE A CA 1
ATOM 722 C C . PHE A 1 84 ? 14.399 -3.322 -25.369 1.00 93.94 84 PHE A C 1
ATOM 724 O O . PHE A 1 84 ? 15.069 -3.031 -26.359 1.00 93.94 84 PHE A O 1
ATOM 731 N N . TYR A 1 85 ? 13.067 -3.198 -25.356 1.00 91.25 85 TYR A N 1
ATOM 732 C CA . TYR A 1 85 ? 12.298 -2.683 -26.491 1.00 91.25 85 TYR A CA 1
ATOM 733 C C . TYR A 1 85 ? 12.768 -1.282 -26.914 1.00 91.25 85 TYR A C 1
ATOM 735 O O . TYR A 1 85 ? 13.012 -1.037 -28.099 1.00 91.25 85 TYR A O 1
ATOM 743 N N . PHE A 1 86 ? 12.958 -0.370 -25.955 1.00 89.25 86 PHE A N 1
ATOM 744 C CA . PHE A 1 86 ? 13.441 0.978 -26.259 1.00 89.25 86 PHE A CA 1
ATOM 745 C C . PHE A 1 86 ? 14.914 1.025 -26.660 1.00 89.25 86 PHE A C 1
ATOM 747 O O . PHE A 1 86 ? 15.255 1.811 -27.540 1.00 89.25 86 PHE A O 1
ATOM 754 N N . ALA A 1 87 ? 15.770 0.169 -26.099 1.00 89.12 87 ALA A N 1
ATOM 755 C CA . ALA A 1 87 ? 17.165 0.044 -26.519 1.00 89.12 87 ALA A CA 1
ATOM 756 C C . ALA A 1 87 ? 17.267 -0.361 -27.999 1.00 89.12 87 ALA A C 1
ATOM 758 O O . ALA A 1 87 ? 18.020 0.247 -28.761 1.00 89.12 87 ALA A O 1
ATOM 759 N N . LEU A 1 88 ? 16.446 -1.321 -28.438 1.00 89.25 88 LEU A N 1
ATOM 760 C CA . LEU A 1 88 ? 16.359 -1.707 -29.847 1.00 89.25 88 LEU A CA 1
ATOM 761 C C . LEU A 1 88 ? 15.784 -0.591 -30.725 1.00 89.25 88 LEU A C 1
ATOM 763 O O . LEU A 1 88 ? 16.294 -0.363 -31.822 1.00 89.25 88 LEU A O 1
ATOM 767 N N . CYS A 1 89 ? 14.755 0.124 -30.259 1.00 85.88 89 CYS A N 1
ATOM 768 C CA . CYS A 1 89 ? 14.190 1.258 -30.995 1.00 85.88 89 CYS A CA 1
ATOM 769 C C . CYS A 1 89 ? 15.196 2.403 -31.157 1.00 85.88 89 CYS A C 1
ATOM 771 O O . CYS A 1 89 ? 15.195 3.050 -32.201 1.00 85.88 89 CYS A O 1
ATOM 773 N N . LEU A 1 90 ? 16.059 2.633 -30.164 1.00 83.62 90 LEU A N 1
ATOM 774 C CA . LEU A 1 90 ? 17.079 3.680 -30.202 1.00 83.62 90 LEU A CA 1
ATOM 775 C C . LEU A 1 90 ? 18.115 3.403 -31.294 1.00 83.62 90 LEU A C 1
ATOM 777 O O . LEU A 1 90 ? 18.494 4.324 -32.001 1.00 83.62 90 LEU A O 1
ATOM 781 N N . ILE A 1 91 ? 18.514 2.144 -31.486 1.00 84.75 91 ILE A N 1
ATOM 782 C CA . ILE A 1 91 ? 19.459 1.753 -32.545 1.00 84.75 91 ILE A CA 1
ATOM 783 C C . ILE A 1 91 ? 18.754 1.670 -33.907 1.00 84.75 91 ILE A C 1
ATOM 785 O O . ILE A 1 91 ? 19.252 2.175 -34.906 1.00 84.75 91 ILE A O 1
ATOM 789 N N . SER A 1 92 ? 17.573 1.050 -33.963 1.00 82.00 92 SER A N 1
ATOM 790 C CA . SER A 1 92 ? 16.893 0.743 -35.233 1.00 82.00 92 SER A CA 1
ATOM 791 C C . SER A 1 92 ? 16.256 1.964 -35.897 1.00 82.00 92 SER A C 1
ATOM 793 O O . SER A 1 92 ? 16.054 1.964 -37.107 1.00 82.00 92 SER A O 1
ATOM 795 N N . ARG A 1 93 ? 15.891 2.988 -35.114 1.00 76.44 93 ARG A N 1
ATOM 796 C CA . ARG A 1 93 ? 15.257 4.219 -35.613 1.00 76.44 93 ARG A CA 1
ATOM 797 C C . ARG A 1 93 ? 16.222 5.402 -35.671 1.00 76.44 93 ARG A C 1
ATOM 799 O O . ARG A 1 93 ? 15.768 6.535 -35.798 1.00 76.44 93 ARG A O 1
ATOM 806 N N . GLN A 1 94 ? 17.530 5.154 -35.574 1.00 77.19 94 GLN A N 1
ATOM 807 C CA . GLN A 1 94 ? 18.532 6.174 -35.860 1.00 77.19 94 GLN A CA 1
ATOM 808 C C . GLN A 1 94 ? 18.476 6.531 -37.350 1.00 77.19 94 GLN A C 1
ATOM 810 O O . GLN A 1 94 ? 18.669 5.652 -38.196 1.00 77.19 94 GLN A O 1
ATOM 815 N N . PRO A 1 95 ? 18.211 7.798 -37.698 1.00 68.69 95 PRO A N 1
ATOM 816 C CA . PRO A 1 95 ? 18.247 8.220 -39.080 1.00 68.69 95 PRO A CA 1
ATOM 817 C C . PRO A 1 95 ? 19.706 8.221 -39.530 1.00 68.69 95 PRO A C 1
ATOM 819 O O . PRO A 1 95 ? 20.555 8.933 -38.994 1.00 68.69 95 PRO A O 1
ATOM 822 N N . ILE A 1 96 ? 20.015 7.365 -40.498 1.00 68.94 96 ILE A N 1
ATOM 823 C CA . ILE A 1 96 ? 21.336 7.336 -41.114 1.00 68.94 96 ILE A CA 1
ATOM 824 C C . ILE A 1 96 ? 21.465 8.639 -41.895 1.00 68.94 96 ILE A C 1
ATOM 826 O O . ILE A 1 96 ? 20.728 8.846 -42.862 1.00 68.94 96 ILE A O 1
ATOM 830 N N . ILE A 1 97 ? 22.396 9.500 -41.475 1.00 65.81 97 ILE A N 1
ATOM 831 C CA . ILE A 1 97 ? 22.790 10.690 -42.227 1.00 65.81 97 ILE A CA 1
ATOM 832 C C . ILE A 1 97 ? 23.308 10.197 -43.577 1.00 65.81 97 ILE A C 1
ATOM 834 O O . ILE A 1 97 ? 24.464 9.799 -43.726 1.00 65.81 97 ILE A O 1
ATOM 838 N N . ARG A 1 98 ? 22.432 10.180 -44.580 1.00 54.62 98 ARG A N 1
ATOM 839 C CA . ARG A 1 98 ? 22.876 10.193 -45.962 1.00 54.62 98 ARG A CA 1
ATOM 840 C C . ARG A 1 98 ? 23.411 11.595 -46.173 1.00 54.62 98 ARG A C 1
ATOM 842 O O . ARG A 1 98 ? 22.633 12.542 -46.195 1.00 54.62 98 ARG A O 1
ATOM 849 N N . ASN A 1 99 ? 24.731 11.713 -46.301 1.00 48.78 99 ASN A N 1
ATOM 850 C CA . ASN A 1 99 ? 25.326 12.868 -46.955 1.00 48.78 99 ASN A CA 1
ATOM 851 C C . ASN A 1 99 ? 24.685 12.934 -48.344 1.00 48.78 99 ASN A C 1
ATOM 853 O O . ASN A 1 99 ? 25.072 12.205 -49.253 1.00 48.78 99 ASN A O 1
ATOM 857 N N . CYS A 1 100 ? 23.628 13.730 -48.488 1.00 49.00 100 CYS A N 1
ATOM 858 C CA . CYS A 1 100 ? 23.291 14.255 -49.790 1.00 49.00 100 CYS A CA 1
ATOM 859 C C . CYS A 1 100 ? 24.416 15.243 -50.065 1.00 49.00 100 CYS A C 1
ATOM 861 O O . CYS A 1 100 ? 24.509 16.266 -49.387 1.00 49.00 100 CYS A O 1
ATOM 863 N N . ASP A 1 101 ? 25.335 14.864 -50.950 1.00 41.56 101 ASP A N 1
ATOM 864 C CA . ASP A 1 101 ? 26.486 15.685 -51.290 1.00 41.56 101 ASP A CA 1
ATOM 865 C C . ASP A 1 101 ? 26.030 17.139 -51.533 1.00 41.56 101 ASP A C 1
ATOM 867 O O . ASP A 1 101 ? 25.125 17.369 -52.343 1.00 41.56 101 ASP A O 1
ATOM 871 N N . PRO A 1 102 ? 26.648 18.145 -50.885 1.00 43.69 102 PRO A N 1
ATOM 872 C CA . PRO A 1 102 ? 26.336 19.557 -51.126 1.00 43.69 102 PRO A CA 1
ATOM 873 C C . PRO A 1 102 ? 26.666 20.018 -52.554 1.00 43.69 102 PRO A C 1
ATOM 875 O O . PRO A 1 102 ? 26.468 21.180 -52.895 1.00 43.69 102 PRO A O 1
ATOM 878 N N . LEU A 1 103 ? 27.203 19.138 -53.402 1.00 41.84 103 LEU A N 1
ATOM 879 C CA . LEU A 1 103 ? 27.705 19.495 -54.724 1.00 41.84 103 LEU A CA 1
ATOM 880 C C . LEU A 1 103 ? 26.622 19.603 -55.800 1.00 41.84 103 LEU A C 1
ATOM 882 O O . LEU A 1 103 ? 26.941 20.001 -56.914 1.00 41.84 103 LEU A O 1
ATOM 886 N N . THR A 1 104 ? 25.351 19.337 -55.492 1.00 47.75 104 THR A N 1
ATOM 887 C CA . THR A 1 104 ? 24.264 19.602 -56.450 1.00 47.75 104 THR A CA 1
ATOM 888 C C . THR A 1 104 ? 23.575 20.952 -56.289 1.00 47.75 104 THR A C 1
ATOM 890 O O . THR A 1 104 ? 22.904 21.340 -57.231 1.00 47.75 104 THR A O 1
ATOM 893 N N . SER A 1 105 ? 23.753 21.717 -55.203 1.00 45.25 105 SER A N 1
ATOM 894 C CA . SER A 1 105 ? 23.098 23.039 -55.095 1.00 45.25 105 SER A CA 1
ATOM 895 C C . SER A 1 105 ? 23.814 24.152 -55.868 1.00 45.25 105 SER A C 1
ATOM 897 O O . SER A 1 105 ? 23.162 25.092 -56.303 1.00 45.25 105 SER A O 1
ATOM 899 N N . ILE A 1 106 ? 25.126 24.042 -56.108 1.00 43.12 106 ILE A N 1
ATOM 900 C CA . ILE A 1 106 ? 25.894 25.103 -56.792 1.00 43.12 106 ILE A CA 1
ATOM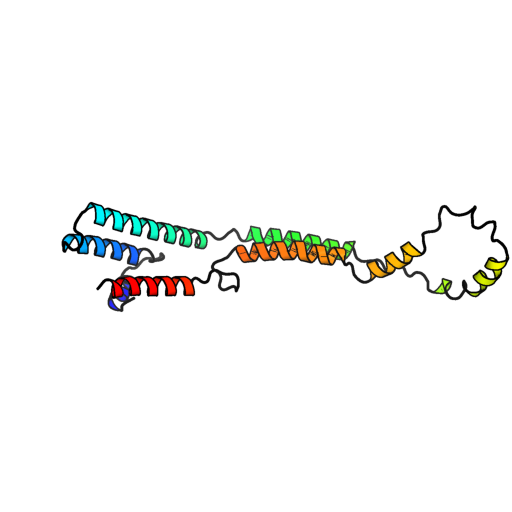 901 C C . ILE A 1 106 ? 25.841 24.957 -58.328 1.00 43.12 106 ILE A C 1
ATOM 903 O O . ILE A 1 106 ? 26.031 25.930 -59.051 1.00 43.12 106 ILE A O 1
ATOM 907 N N . SER A 1 107 ? 25.541 23.767 -58.862 1.00 43.12 107 SER A N 1
ATOM 908 C CA . SER A 1 107 ? 25.522 23.528 -60.318 1.00 43.12 107 SER A CA 1
ATOM 909 C C . SER A 1 107 ? 24.130 23.592 -60.956 1.00 43.12 107 SER A C 1
ATOM 911 O O . SER A 1 107 ? 24.036 23.777 -62.168 1.00 43.12 107 SER A O 1
ATOM 913 N N . THR A 1 108 ? 23.043 23.426 -60.190 1.00 43.38 108 THR A N 1
ATOM 914 C CA . THR A 1 108 ? 21.684 23.364 -60.762 1.00 43.38 108 THR A CA 1
ATOM 915 C C . THR A 1 108 ? 20.995 24.714 -60.930 1.00 43.38 108 THR A C 1
ATOM 917 O O . THR A 1 108 ? 20.082 24.789 -61.749 1.00 43.38 108 THR A O 1
ATOM 920 N N . GLU A 1 109 ? 21.405 25.786 -60.243 1.00 46.00 109 GLU A N 1
ATOM 921 C CA . GLU A 1 109 ? 20.787 27.111 -60.457 1.00 46.00 109 GLU A CA 1
ATOM 922 C C . GLU A 1 109 ? 21.110 27.677 -61.849 1.00 46.00 109 GLU A C 1
ATOM 924 O O . GLU A 1 109 ? 20.211 28.142 -62.541 1.00 46.00 109 GLU A O 1
ATOM 929 N N . ASN A 1 110 ? 22.339 27.501 -62.345 1.00 48.47 110 ASN A N 1
ATOM 930 C CA . ASN A 1 110 ? 22.716 28.021 -63.666 1.00 48.47 110 ASN A CA 1
ATOM 931 C C . ASN A 1 110 ? 22.120 27.215 -64.837 1.00 48.47 110 ASN A C 1
ATOM 933 O O . ASN A 1 110 ? 21.894 27.761 -65.911 1.00 48.47 110 ASN A O 1
ATOM 937 N N . ILE A 1 111 ? 21.849 25.918 -64.651 1.00 49.72 111 ILE A N 1
ATOM 938 C CA . ILE A 1 111 ? 21.363 25.035 -65.730 1.00 49.72 111 ILE A CA 1
ATOM 939 C C . ILE A 1 111 ? 19.823 25.014 -65.793 1.00 49.72 111 ILE A C 1
ATOM 941 O O . ILE A 1 111 ? 19.239 24.780 -66.853 1.00 49.72 111 ILE A O 1
ATOM 945 N N . THR A 1 112 ? 19.133 25.294 -64.680 1.00 49.88 112 THR A N 1
ATOM 946 C CA . THR A 1 112 ? 17.660 25.320 -64.645 1.00 49.88 112 THR A CA 1
ATOM 947 C C . THR A 1 112 ? 17.060 26.549 -65.327 1.00 49.88 112 THR A C 1
ATOM 949 O O . THR A 1 112 ? 15.959 26.435 -65.869 1.00 49.88 112 THR A O 1
ATOM 952 N N . GLU A 1 113 ? 17.767 27.681 -65.386 1.00 52.19 113 GLU A N 1
ATOM 953 C CA . GLU A 1 113 ? 17.312 28.843 -66.162 1.00 52.19 113 GLU A CA 1
ATOM 954 C C . GLU A 1 113 ? 17.410 28.614 -67.678 1.00 52.19 113 GLU A C 1
ATOM 956 O O . GLU A 1 113 ? 16.451 28.905 -68.397 1.00 52.19 113 GLU A O 1
ATOM 961 N N . GLU A 1 114 ? 18.492 28.000 -68.174 1.00 50.69 114 GLU A N 1
ATOM 962 C CA . GLU A 1 114 ? 18.630 27.711 -69.611 1.00 50.69 114 GLU A CA 1
ATOM 963 C C . GLU A 1 114 ? 17.637 26.638 -70.092 1.00 50.69 114 GLU A C 1
ATOM 965 O O . GLU A 1 114 ? 17.008 26.793 -71.145 1.00 50.69 114 GLU A O 1
ATOM 970 N N . LEU A 1 115 ? 17.402 25.588 -69.295 1.00 48.06 115 LEU A N 1
ATOM 971 C CA . LEU A 1 115 ? 16.480 24.501 -69.652 1.00 48.06 115 LEU A CA 1
ATOM 972 C C . LEU A 1 115 ? 14.991 24.849 -69.461 1.00 48.06 115 LEU A C 1
ATOM 974 O O . LEU A 1 115 ? 14.139 24.206 -70.080 1.00 48.06 115 LEU A O 1
ATOM 978 N N . ARG A 1 116 ? 14.650 25.883 -68.673 1.00 50.81 116 ARG A N 1
ATOM 979 C CA . ARG A 1 116 ? 13.264 26.375 -68.519 1.00 50.81 116 ARG A CA 1
ATOM 980 C C . ARG A 1 116 ? 12.744 27.059 -69.790 1.00 50.81 116 ARG A C 1
ATOM 982 O O . ARG A 1 116 ? 11.537 27.053 -70.022 1.00 50.81 116 ARG A O 1
ATOM 989 N N . SER A 1 117 ? 13.632 27.590 -70.635 1.00 47.03 117 SER A N 1
ATOM 990 C CA . SER A 1 117 ? 13.249 28.204 -71.915 1.00 47.03 117 SER A CA 1
ATOM 991 C C . SER A 1 117 ? 12.918 27.186 -73.015 1.00 47.03 117 SER A C 1
ATOM 993 O O . SER A 1 117 ? 12.207 27.520 -73.961 1.00 47.03 117 SER A O 1
ATOM 995 N N . PHE A 1 118 ? 13.404 25.941 -72.900 1.00 56.34 118 PHE A N 1
ATOM 996 C CA . PHE A 1 118 ? 13.485 25.051 -74.059 1.00 56.34 118 PHE A CA 1
ATOM 997 C C . PHE A 1 118 ? 12.435 23.931 -74.123 1.00 56.34 118 PHE A C 1
ATOM 999 O O . PHE A 1 118 ? 12.275 23.346 -75.192 1.00 56.34 118 PHE A O 1
ATOM 1006 N N . ASN A 1 119 ? 11.679 23.594 -73.061 1.00 56.59 119 ASN A N 1
ATOM 1007 C CA . ASN A 1 119 ? 10.657 22.544 -73.223 1.00 56.59 119 ASN A CA 1
ATOM 1008 C C . ASN A 1 119 ? 9.483 22.530 -72.223 1.00 56.59 119 ASN A C 1
ATOM 1010 O O . ASN A 1 119 ? 9.412 21.696 -71.321 1.00 56.59 119 ASN A O 1
ATOM 1014 N N . SER A 1 120 ? 8.479 23.382 -72.458 1.00 50.47 120 SER A N 1
ATOM 1015 C CA . SER A 1 120 ? 7.156 23.292 -71.806 1.00 50.47 120 SER A CA 1
ATOM 1016 C C . SER A 1 120 ? 6.333 22.065 -72.245 1.00 50.47 120 SER A C 1
ATOM 1018 O O . SER A 1 120 ? 5.263 21.823 -71.690 1.00 50.47 120 SER A O 1
ATOM 1020 N N . THR A 1 121 ? 6.778 21.293 -73.239 1.00 48.22 121 THR A N 1
ATOM 1021 C CA . THR A 1 121 ? 5.953 20.249 -73.874 1.00 48.22 121 THR A CA 1
ATOM 1022 C C . THR A 1 121 ? 6.451 18.830 -73.586 1.00 48.22 121 THR A C 1
ATOM 1024 O O . THR A 1 121 ? 5.674 17.886 -73.680 1.00 48.22 121 THR A O 1
ATOM 1027 N N . VAL A 1 122 ? 7.708 18.655 -73.162 1.00 51.59 122 VAL A N 1
ATOM 1028 C CA . VAL A 1 122 ? 8.274 17.327 -72.836 1.00 51.59 122 VAL A CA 1
ATOM 1029 C C . VAL A 1 122 ? 8.148 16.965 -71.349 1.00 51.59 122 VAL A C 1
ATOM 1031 O O . VAL A 1 122 ? 8.121 15.783 -71.006 1.00 51.59 122 VAL A O 1
ATOM 1034 N N . LEU A 1 123 ? 7.964 17.949 -70.461 1.00 44.59 123 LEU A N 1
ATOM 1035 C CA . LEU A 1 123 ? 7.865 17.709 -69.013 1.00 44.59 123 LEU A CA 1
ATOM 1036 C C . LEU A 1 123 ? 6.588 16.955 -68.587 1.00 44.59 123 LEU A C 1
ATOM 1038 O O . LEU A 1 123 ? 6.558 16.389 -67.501 1.00 44.59 123 LEU A O 1
ATOM 1042 N N . SER A 1 124 ? 5.549 16.899 -69.429 1.00 46.56 124 SER A N 1
ATOM 1043 C CA . SER A 1 124 ? 4.319 16.140 -69.144 1.00 46.56 124 SER A CA 1
ATOM 1044 C C . SER A 1 124 ? 4.383 14.666 -69.559 1.00 46.56 124 SER A C 1
ATOM 1046 O O . SER A 1 124 ? 3.483 13.904 -69.220 1.00 46.56 124 SER A O 1
ATOM 1048 N N . THR A 1 125 ? 5.421 14.249 -70.296 1.00 41.44 125 THR A N 1
ATOM 1049 C CA . THR A 1 125 ? 5.518 12.878 -70.836 1.00 41.44 125 THR A CA 1
ATOM 1050 C C . THR A 1 125 ? 6.503 11.999 -70.057 1.00 41.44 125 THR A C 1
ATOM 1052 O O . THR A 1 125 ? 6.405 10.776 -70.097 1.00 41.44 125 THR A O 1
ATOM 1055 N N . ILE A 1 126 ? 7.427 12.590 -69.293 1.00 47.28 126 ILE A N 1
ATOM 1056 C CA . ILE A 1 126 ? 8.464 11.856 -68.554 1.00 47.28 126 ILE A CA 1
ATOM 1057 C C . ILE A 1 126 ? 8.304 12.129 -67.058 1.00 47.28 126 ILE A C 1
ATOM 1059 O O . ILE A 1 126 ? 9.083 12.849 -66.440 1.00 47.28 126 ILE A O 1
ATOM 1063 N N . THR A 1 127 ? 7.263 11.580 -66.445 1.00 47.22 127 THR A N 1
ATOM 1064 C CA . THR A 1 127 ? 7.251 11.424 -64.985 1.00 47.22 127 THR A CA 1
ATOM 1065 C C . THR A 1 127 ? 6.490 10.166 -64.604 1.00 47.22 127 THR A C 1
ATOM 1067 O O . THR A 1 127 ? 5.288 10.191 -64.359 1.00 47.22 127 THR A O 1
ATOM 1070 N N . PRO A 1 128 ? 7.209 9.038 -64.540 1.00 46.75 128 PRO A N 1
ATOM 1071 C CA . PRO A 1 128 ? 6.930 8.126 -63.449 1.00 46.75 128 PRO A CA 1
ATOM 1072 C C . PRO A 1 128 ? 8.243 7.540 -62.919 1.00 46.75 128 PRO A C 1
ATOM 1074 O O . PRO A 1 128 ? 8.500 6.384 -63.200 1.00 46.75 128 PRO A O 1
ATOM 1077 N N . THR A 1 129 ? 9.088 8.307 -62.208 1.00 44.34 129 THR A N 1
ATOM 1078 C CA . THR A 1 129 ? 10.155 7.744 -61.325 1.00 44.34 129 THR A CA 1
ATOM 1079 C C . THR A 1 129 ? 10.979 8.756 -60.507 1.00 44.34 129 THR A C 1
ATOM 1081 O O . THR A 1 129 ? 11.852 8.327 -59.755 1.00 44.34 129 THR A O 1
ATOM 1084 N N . LEU A 1 130 ? 10.758 10.074 -60.570 1.00 47.19 130 LEU A N 1
ATOM 1085 C CA . LEU A 1 130 ? 11.524 10.994 -59.711 1.00 47.19 130 LEU A CA 1
ATOM 1086 C C . LEU A 1 130 ? 10.872 11.113 -58.321 1.00 47.19 130 LEU A C 1
ATOM 1088 O O . LEU A 1 130 ? 9.688 11.446 -58.254 1.00 47.19 130 LEU A O 1
ATOM 1092 N N . PRO A 1 131 ? 11.604 10.845 -57.217 1.00 48.19 131 PRO A N 1
ATOM 1093 C CA . PRO A 1 131 ? 11.056 10.976 -55.874 1.00 48.19 131 PRO A CA 1
ATOM 1094 C C . PRO A 1 131 ? 10.690 12.441 -55.626 1.00 48.19 131 PRO A C 1
ATOM 1096 O O . PRO A 1 131 ? 11.473 13.351 -55.930 1.00 48.19 131 PRO A O 1
ATOM 1099 N N . ASN A 1 132 ? 9.475 12.641 -55.122 1.00 42.16 132 ASN A N 1
ATOM 1100 C CA . ASN A 1 132 ? 8.840 13.934 -54.930 1.00 42.16 132 ASN A CA 1
ATOM 1101 C C . ASN A 1 132 ? 9.707 14.820 -54.012 1.00 42.16 132 ASN A C 1
ATOM 1103 O O . ASN A 1 132 ? 10.242 14.352 -53.009 1.00 42.16 132 ASN A O 1
ATOM 1107 N N . VAL A 1 133 ? 9.877 16.099 -54.356 1.00 48.22 133 VAL A N 1
ATOM 1108 C CA . VAL A 1 133 ? 10.634 17.072 -53.542 1.00 48.22 133 VAL A CA 1
ATOM 1109 C C . VAL A 1 133 ? 10.024 17.203 -52.138 1.00 48.22 133 VAL A C 1
ATOM 1111 O O . VAL A 1 133 ? 10.762 17.387 -51.172 1.00 48.22 133 VAL A O 1
ATOM 1114 N N . ASP A 1 134 ? 8.713 16.987 -52.010 1.00 49.84 134 ASP A N 1
ATOM 1115 C CA . ASP A 1 134 ? 7.996 16.942 -50.728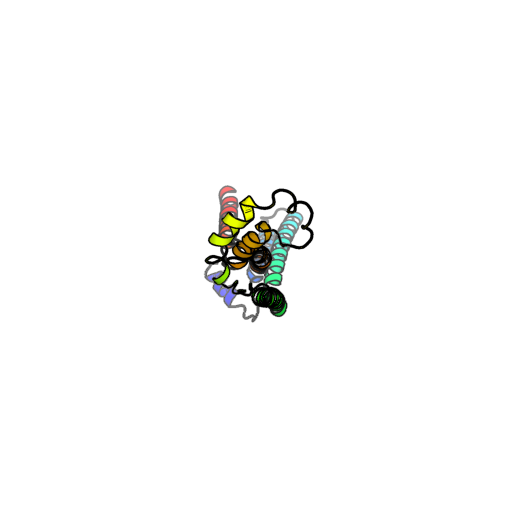 1.00 49.84 134 ASP A CA 1
ATOM 1116 C C . ASP A 1 134 ? 8.453 15.775 -49.825 1.00 49.84 134 ASP A C 1
ATOM 1118 O O . ASP A 1 134 ? 8.565 15.920 -48.606 1.00 49.84 134 ASP A O 1
ATOM 1122 N N . ASP A 1 135 ? 8.816 14.626 -50.412 1.00 51.06 135 ASP A N 1
ATOM 1123 C CA . ASP A 1 135 ? 9.315 13.464 -49.658 1.00 51.06 135 ASP A CA 1
ATOM 1124 C C . ASP A 1 135 ? 10.725 13.705 -49.093 1.00 51.06 135 ASP A C 1
ATOM 1126 O O . ASP A 1 135 ? 11.110 13.092 -48.094 1.00 51.06 135 ASP A O 1
ATOM 1130 N N . ARG A 1 136 ? 11.500 14.621 -49.696 1.00 47.03 136 ARG A N 1
ATOM 1131 C CA . ARG A 1 136 ? 12.846 14.974 -49.213 1.00 47.03 136 ARG A CA 1
ATOM 1132 C C . ARG A 1 136 ? 12.792 15.863 -47.972 1.00 47.03 136 ARG A C 1
ATOM 1134 O O . ARG A 1 136 ? 13.507 15.587 -47.017 1.00 47.03 136 ARG A O 1
ATOM 1141 N N . VAL A 1 137 ? 11.885 16.842 -47.935 1.00 50.69 137 VAL A N 1
ATOM 1142 C CA . VAL A 1 137 ? 11.683 17.720 -46.762 1.00 50.69 137 VAL A CA 1
ATOM 1143 C C . VAL A 1 137 ? 11.147 16.929 -45.564 1.00 50.69 137 VAL A C 1
ATOM 1145 O O . VAL A 1 137 ? 11.529 17.173 -44.418 1.00 50.69 137 VAL A O 1
ATOM 1148 N N . LYS A 1 138 ? 10.303 15.922 -45.821 1.00 48.72 138 LYS A N 1
ATOM 1149 C CA . LYS A 1 138 ? 9.803 15.010 -44.786 1.00 48.72 138 LYS A CA 1
ATOM 1150 C C . LYS A 1 138 ? 10.926 14.178 -44.153 1.00 48.72 138 LYS A C 1
ATOM 1152 O O . LYS A 1 138 ? 10.906 13.960 -42.945 1.00 48.72 138 LYS A O 1
ATOM 1157 N N . CYS A 1 139 ? 11.923 13.775 -44.948 1.00 50.53 139 CYS A N 1
ATOM 1158 C CA . CYS A 1 139 ? 13.103 13.051 -44.474 1.00 50.53 139 CYS A CA 1
ATOM 1159 C C . CYS A 1 139 ? 13.968 13.906 -43.534 1.00 50.53 139 CYS A C 1
ATOM 1161 O O . CYS A 1 139 ? 14.476 13.369 -42.555 1.00 50.53 139 CYS A O 1
ATOM 1163 N N . ASP A 1 140 ? 14.103 15.212 -43.778 1.00 52.94 140 ASP A N 1
ATOM 1164 C CA . ASP A 1 140 ? 14.926 16.102 -42.945 1.00 52.94 140 ASP A CA 1
ATOM 1165 C C . ASP A 1 140 ? 14.310 16.339 -41.554 1.00 52.94 140 ASP A C 1
ATOM 1167 O O . ASP A 1 140 ? 15.013 16.310 -40.541 1.00 52.94 140 ASP A O 1
ATOM 1171 N N . PHE A 1 141 ? 12.982 16.502 -41.482 1.00 52.81 141 PHE A N 1
ATOM 1172 C CA . PHE A 1 141 ? 12.274 16.723 -40.215 1.00 52.81 141 PHE A CA 1
ATOM 1173 C C . PHE A 1 141 ? 12.160 15.450 -39.355 1.00 52.81 141 PHE A C 1
ATOM 1175 O O . PHE A 1 141 ? 12.367 15.526 -38.142 1.00 52.81 141 PHE A O 1
ATOM 1182 N N . ASP A 1 142 ? 11.909 14.279 -39.958 1.00 52.69 142 ASP A N 1
ATOM 1183 C CA . ASP A 1 142 ? 11.921 12.985 -39.242 1.00 52.69 142 ASP A CA 1
ATOM 1184 C C . ASP A 1 142 ? 13.345 12.545 -38.836 1.00 52.69 142 ASP A C 1
ATOM 1186 O O . ASP A 1 142 ? 13.510 11.719 -37.936 1.00 52.69 142 ASP A O 1
ATOM 1190 N N . THR A 1 143 ? 14.385 13.107 -39.470 1.00 60.38 143 THR A N 1
ATOM 1191 C CA . THR A 1 143 ? 15.800 12.819 -39.169 1.00 60.38 143 THR A CA 1
ATOM 1192 C C . THR A 1 143 ? 16.307 13.553 -37.928 1.00 60.38 143 THR A C 1
ATOM 1194 O O . THR A 1 143 ? 17.204 13.064 -37.244 1.00 60.38 143 THR A O 1
ATOM 1197 N N . TYR A 1 144 ? 15.755 14.718 -37.594 1.00 64.81 144 TYR A N 1
ATOM 1198 C CA . TYR A 1 144 ? 16.275 15.483 -36.462 1.00 64.81 144 TYR A CA 1
ATOM 1199 C C . TYR A 1 144 ? 15.701 15.010 -35.117 1.00 64.81 144 TYR A C 1
ATOM 1201 O O . TYR A 1 144 ? 16.440 14.892 -34.139 1.00 64.81 144 TYR A O 1
ATOM 1209 N N . ILE A 1 145 ? 14.395 14.713 -35.046 1.00 67.31 145 ILE A N 1
ATOM 1210 C CA . ILE A 1 145 ? 13.724 14.300 -33.800 1.00 67.31 145 ILE A CA 1
ATOM 1211 C C . ILE A 1 145 ? 12.673 13.213 -34.089 1.00 67.31 145 ILE A C 1
ATOM 1213 O O . ILE A 1 145 ? 11.653 13.509 -34.714 1.00 67.31 145 ILE A O 1
ATOM 1217 N N . PRO A 1 146 ? 12.828 11.978 -33.566 1.00 75.62 146 PRO A N 1
ATOM 1218 C CA . PRO A 1 146 ? 11.870 10.894 -33.783 1.00 75.62 146 PRO A CA 1
ATOM 1219 C C . PRO A 1 146 ? 10.628 11.046 -32.883 1.00 75.62 146 PRO A C 1
ATOM 1221 O O . PRO A 1 146 ? 10.455 10.328 -31.891 1.00 75.62 146 PRO A O 1
ATOM 1224 N N . TRP A 1 147 ? 9.736 11.976 -33.237 1.00 77.38 147 TRP A N 1
ATOM 1225 C CA . TRP A 1 147 ? 8.544 12.341 -32.455 1.00 77.38 147 TRP A CA 1
ATOM 1226 C C . TRP A 1 147 ? 7.630 11.147 -32.132 1.00 77.38 147 TRP A C 1
ATOM 1228 O O . TRP A 1 147 ? 7.173 10.988 -30.999 1.00 77.38 147 TRP A O 1
ATOM 1238 N N . MET A 1 148 ? 7.422 10.241 -33.091 1.00 80.56 148 MET A N 1
ATOM 1239 C CA . MET A 1 148 ? 6.580 9.057 -32.882 1.00 80.56 148 MET A CA 1
ATOM 1240 C C . MET A 1 148 ? 7.160 8.102 -31.822 1.00 80.56 148 MET A C 1
ATOM 1242 O O . MET A 1 148 ? 6.425 7.521 -31.024 1.00 80.56 148 MET A O 1
ATOM 1246 N N . THR A 1 149 ? 8.487 7.966 -31.759 1.00 82.19 149 THR A N 1
ATOM 1247 C CA . THR A 1 149 ? 9.158 7.140 -30.741 1.00 82.19 149 THR A CA 1
ATOM 1248 C C . THR A 1 149 ? 9.081 7.787 -29.358 1.00 82.19 149 THR A C 1
ATOM 1250 O O . THR A 1 149 ? 8.938 7.075 -28.368 1.00 82.19 149 THR A O 1
ATOM 1253 N N . MET A 1 150 ? 9.106 9.122 -29.281 1.00 84.94 150 MET A N 1
ATOM 1254 C CA . MET A 1 150 ? 8.928 9.864 -28.027 1.00 84.94 150 MET A CA 1
ATOM 1255 C C . MET A 1 150 ? 7.529 9.681 -27.440 1.00 84.94 150 MET A C 1
ATOM 1257 O O . MET A 1 150 ? 7.394 9.400 -26.251 1.00 84.94 150 MET A O 1
ATOM 1261 N N . ILE A 1 151 ? 6.487 9.744 -28.269 1.00 88.44 151 ILE A N 1
ATOM 1262 C CA . ILE A 1 151 ? 5.119 9.467 -27.816 1.00 88.44 151 ILE A CA 1
ATOM 1263 C C . ILE A 1 151 ? 4.992 8.016 -27.334 1.00 88.44 151 ILE A C 1
ATOM 1265 O O . ILE A 1 151 ? 4.468 7.771 -26.249 1.00 88.44 151 ILE A O 1
ATOM 1269 N N . GLN A 1 152 ? 5.513 7.050 -28.098 1.00 87.81 152 GLN A N 1
ATOM 1270 C CA . GLN A 1 152 ? 5.509 5.638 -27.693 1.00 87.81 152 GLN A CA 1
ATOM 1271 C C . GLN A 1 152 ? 6.240 5.433 -26.360 1.00 87.81 152 GLN A C 1
ATOM 1273 O O . GLN A 1 152 ? 5.750 4.706 -25.498 1.00 87.81 152 GLN A O 1
ATOM 1278 N N . PHE A 1 153 ? 7.368 6.113 -26.156 1.00 89.50 153 PHE A N 1
ATOM 1279 C CA . PHE A 1 153 ? 8.095 6.102 -24.890 1.00 89.50 153 PHE A CA 1
ATOM 1280 C C . PHE A 1 153 ? 7.239 6.581 -23.719 1.00 89.50 153 PHE A C 1
ATOM 1282 O O . PHE A 1 153 ? 7.134 5.869 -22.721 1.00 89.50 153 PHE A O 1
ATOM 1289 N N . LEU A 1 154 ? 6.573 7.728 -23.857 1.00 90.56 154 LEU A N 1
ATOM 1290 C CA . LEU A 1 154 ? 5.708 8.267 -22.808 1.00 90.56 154 LEU A CA 1
ATOM 1291 C C . LEU A 1 154 ? 4.558 7.317 -22.461 1.00 90.56 154 LEU A C 1
ATOM 1293 O O . LEU A 1 154 ? 4.295 7.106 -21.282 1.00 90.56 154 LEU A O 1
ATOM 1297 N N . PHE A 1 155 ? 3.915 6.695 -23.453 1.00 90.81 155 PHE A N 1
ATOM 1298 C CA . PHE A 1 155 ? 2.837 5.740 -23.189 1.00 90.81 155 PHE A CA 1
ATOM 1299 C C . PHE A 1 155 ? 3.333 4.473 -22.484 1.00 90.81 155 PHE A C 1
ATOM 1301 O O . PHE A 1 155 ? 2.782 4.109 -21.450 1.00 90.81 155 PHE A O 1
ATOM 1308 N N . TYR A 1 156 ? 4.377 3.806 -22.986 1.00 90.81 156 TYR A N 1
ATOM 1309 C CA . TYR A 1 156 ? 4.841 2.542 -22.395 1.00 90.81 156 TYR A CA 1
ATOM 1310 C C . TYR A 1 156 ? 5.533 2.737 -21.042 1.00 90.81 156 TYR A C 1
ATOM 1312 O O . TYR A 1 156 ? 5.279 1.976 -20.104 1.00 90.81 156 TYR A O 1
ATOM 1320 N N . VAL A 1 157 ? 6.394 3.752 -20.913 1.00 91.06 157 VAL A N 1
ATOM 1321 C CA . VAL A 1 157 ? 7.056 4.055 -19.636 1.00 91.06 157 VAL A CA 1
ATOM 1322 C C . VAL A 1 157 ? 6.062 4.648 -18.652 1.00 91.06 157 VAL A C 1
ATOM 1324 O O . VAL A 1 157 ? 6.057 4.221 -17.503 1.00 91.06 157 VAL A O 1
ATOM 1327 N N . GLY A 1 158 ? 5.188 5.557 -19.088 1.00 91.69 158 GLY A N 1
ATOM 1328 C CA . GLY A 1 158 ? 4.131 6.122 -18.249 1.00 91.69 158 GLY A CA 1
ATOM 1329 C C . GLY A 1 158 ? 3.207 5.042 -17.697 1.00 91.69 158 GLY A C 1
ATOM 1330 O O . GLY A 1 158 ? 3.049 4.944 -16.485 1.00 91.69 158 GLY A O 1
ATOM 1331 N N . TRP A 1 159 ? 2.702 4.151 -18.554 1.00 91.00 159 TRP A N 1
ATOM 1332 C CA . TRP A 1 159 ? 1.859 3.029 -18.133 1.00 91.00 159 TRP A CA 1
ATOM 1333 C C . TRP A 1 159 ? 2.558 2.117 -17.118 1.00 91.00 159 TRP A C 1
ATOM 1335 O O . TRP A 1 159 ? 1.993 1.773 -16.080 1.00 91.00 159 TRP A O 1
ATOM 1345 N N . THR A 1 160 ? 3.818 1.760 -17.382 1.00 91.56 160 THR A N 1
ATOM 1346 C CA . THR A 1 160 ? 4.606 0.906 -16.480 1.00 91.56 160 THR A CA 1
ATOM 1347 C C . THR A 1 160 ? 4.874 1.600 -15.143 1.00 91.56 160 THR A C 1
ATOM 1349 O O . THR A 1 160 ? 4.776 0.974 -14.091 1.00 91.56 160 THR A O 1
ATOM 1352 N N . LYS A 1 161 ? 5.165 2.905 -15.154 1.00 89.25 161 LYS A N 1
ATOM 1353 C CA . LYS A 1 161 ? 5.392 3.697 -13.939 1.00 89.25 161 LYS A CA 1
ATOM 1354 C C . LYS A 1 161 ? 4.127 3.823 -13.097 1.00 89.25 161 LYS A C 1
ATOM 1356 O O . LYS A 1 161 ? 4.215 3.620 -11.891 1.00 89.25 161 LYS A O 1
ATOM 1361 N N . SER A 1 162 ? 2.970 4.063 -13.714 1.00 89.81 162 SER A N 1
ATOM 1362 C CA . SER A 1 162 ? 1.681 4.060 -13.013 1.00 89.81 162 SER A CA 1
ATOM 1363 C C . SER A 1 162 ? 1.394 2.703 -12.363 1.00 89.81 162 SER A C 1
ATOM 1365 O O . SER A 1 162 ? 0.992 2.651 -11.206 1.00 89.81 162 SER A O 1
ATOM 1367 N N . ALA A 1 163 ? 1.663 1.594 -13.062 1.00 88.38 163 ALA A N 1
ATOM 1368 C CA . ALA A 1 163 ? 1.482 0.253 -12.504 1.00 88.38 163 ALA A CA 1
ATOM 1369 C C . ALA A 1 163 ? 2.428 -0.036 -11.321 1.00 88.38 163 ALA A C 1
ATOM 1371 O O . ALA A 1 163 ? 2.015 -0.654 -10.343 1.00 88.38 163 ALA A O 1
ATOM 1372 N N . ILE A 1 164 ? 3.682 0.427 -11.387 1.00 86.44 164 ILE A N 1
ATOM 1373 C CA . ILE A 1 164 ? 4.656 0.279 -10.293 1.00 86.44 164 ILE A CA 1
ATOM 1374 C C . ILE A 1 164 ? 4.259 1.122 -9.077 1.00 86.44 164 ILE A C 1
ATOM 1376 O O . ILE A 1 164 ? 4.384 0.643 -7.953 1.00 86.44 164 ILE A O 1
ATOM 1380 N N . ALA A 1 165 ? 3.768 2.347 -9.283 1.00 83.94 165 ALA A N 1
ATOM 1381 C CA . ALA A 1 165 ? 3.316 3.211 -8.191 1.00 83.94 165 ALA A CA 1
ATOM 1382 C C . ALA A 1 165 ? 2.172 2.564 -7.390 1.00 83.94 165 ALA A C 1
ATOM 1384 O O . ALA A 1 165 ? 2.166 2.603 -6.164 1.00 83.94 165 ALA A O 1
ATOM 1385 N N . LEU A 1 166 ? 1.261 1.868 -8.076 1.00 85.88 166 LEU A N 1
ATOM 1386 C CA . LEU A 1 166 ? 0.149 1.147 -7.449 1.00 85.88 166 LEU A CA 1
ATOM 1387 C C . LEU A 1 166 ? 0.549 -0.180 -6.786 1.00 85.88 166 LEU A C 1
ATOM 1389 O O . LEU A 1 166 ? -0.273 -0.787 -6.103 1.00 85.88 166 LEU A O 1
ATOM 1393 N N . LEU A 1 167 ? 1.785 -0.649 -6.979 1.00 84.81 167 LEU A N 1
ATOM 1394 C CA . LEU A 1 167 ? 2.248 -1.928 -6.440 1.00 84.81 167 LEU A CA 1
ATOM 1395 C C . LEU A 1 167 ? 2.393 -1.895 -4.912 1.00 84.81 167 LEU A C 1
ATOM 1397 O O . LEU A 1 167 ? 2.184 -2.912 -4.257 1.00 84.81 167 LEU A O 1
ATOM 1401 N N . ASN A 1 168 ? 2.751 -0.734 -4.356 1.00 85.00 168 ASN A N 1
ATOM 1402 C CA . ASN A 1 168 ? 2.837 -0.514 -2.916 1.00 85.00 168 ASN A CA 1
ATOM 1403 C C . ASN A 1 168 ? 2.068 0.756 -2.515 1.00 85.00 168 ASN A C 1
ATOM 1405 O O . ASN A 1 168 ? 2.678 1.800 -2.269 1.00 85.00 168 ASN A O 1
ATOM 1409 N N . PRO A 1 169 ? 0.731 0.677 -2.421 1.00 82.19 169 PRO A N 1
ATOM 1410 C CA . PRO A 1 169 ? -0.104 1.834 -2.121 1.00 82.19 169 PRO A CA 1
ATOM 1411 C C . PRO A 1 169 ? -0.012 2.280 -0.652 1.00 82.19 169 PRO A C 1
ATOM 1413 O O . PRO A 1 169 ? -0.558 3.318 -0.301 1.00 82.19 169 PRO A O 1
ATOM 1416 N N . LEU A 1 170 ? 0.650 1.512 0.222 1.00 80.88 170 LEU A N 1
ATOM 1417 C CA . LEU A 1 170 ? 0.902 1.872 1.627 1.00 80.88 170 LEU A CA 1
ATOM 1418 C C . LEU A 1 170 ? 2.283 2.515 1.832 1.00 80.88 170 LEU A C 1
ATOM 1420 O O . LEU A 1 170 ? 2.670 2.810 2.962 1.00 80.88 170 LEU A O 1
ATOM 1424 N N . GLY A 1 171 ? 3.053 2.694 0.756 1.00 75.00 171 GLY A N 1
ATOM 1425 C CA . GLY A 1 171 ? 4.345 3.360 0.814 1.00 75.00 171 GLY A CA 1
ATOM 1426 C C . GLY A 1 171 ? 4.216 4.838 1.179 1.00 75.00 171 GLY A C 1
ATOM 1427 O O . GLY A 1 171 ? 3.168 5.455 1.028 1.00 75.00 171 GLY A O 1
ATOM 1428 N N . THR A 1 172 ? 5.327 5.443 1.590 1.00 70.56 172 THR A N 1
ATOM 1429 C CA . THR A 1 172 ? 5.422 6.879 1.909 1.00 70.56 172 THR A CA 1
ATOM 1430 C C . THR A 1 172 ? 5.478 7.774 0.662 1.00 70.56 172 THR A C 1
ATOM 1432 O O . THR A 1 172 ? 6.028 8.872 0.717 1.00 70.56 172 THR A O 1
ATOM 1435 N N . GLY A 1 173 ? 5.038 7.266 -0.491 1.00 73.75 173 GLY A N 1
ATOM 1436 C CA . GLY A 1 173 ? 4.967 8.039 -1.727 1.00 73.75 173 GLY A CA 1
ATOM 1437 C C . GLY A 1 173 ? 3.790 9.011 -1.694 1.00 73.75 173 GLY A C 1
ATOM 1438 O O . GLY A 1 173 ? 2.832 8.787 -0.963 1.00 73.75 173 GLY A O 1
ATOM 1439 N N . ASP A 1 174 ? 3.857 10.057 -2.515 1.00 73.88 174 ASP A N 1
ATOM 1440 C CA . ASP A 1 174 ? 2.795 11.072 -2.656 1.00 73.88 174 ASP A CA 1
ATOM 1441 C C . ASP A 1 174 ? 1.453 10.461 -3.120 1.00 73.88 174 ASP A C 1
ATOM 1443 O O . ASP A 1 174 ? 0.379 10.919 -2.752 1.00 73.88 174 ASP A O 1
ATOM 1447 N N . ASP A 1 175 ? 1.513 9.352 -3.865 1.00 79.81 175 ASP A N 1
ATOM 1448 C CA . ASP A 1 175 ? 0.336 8.612 -4.346 1.00 79.81 175 ASP A CA 1
ATOM 1449 C C . ASP A 1 175 ? -0.170 7.540 -3.353 1.00 79.81 175 ASP A C 1
ATOM 1451 O O . ASP A 1 175 ? -1.092 6.778 -3.662 1.00 79.81 175 ASP A O 1
ATOM 1455 N N . GLY A 1 176 ? 0.471 7.417 -2.186 1.00 82.06 176 GLY A N 1
ATOM 1456 C CA . GLY A 1 176 ? 0.130 6.435 -1.163 1.00 82.06 176 GLY A CA 1
ATOM 1457 C C . GLY A 1 176 ? -1.139 6.793 -0.388 1.00 82.06 176 GLY A C 1
ATOM 1458 O O . GLY A 1 176 ? -1.604 7.931 -0.367 1.00 82.06 176 GLY A O 1
ATOM 1459 N N . PHE A 1 177 ? -1.722 5.811 0.295 1.00 84.69 177 PHE A N 1
ATOM 1460 C CA . PHE A 1 177 ? -2.807 6.077 1.230 1.00 84.69 177 PHE A CA 1
ATOM 1461 C C . PHE A 1 177 ? -2.315 6.919 2.410 1.00 84.69 177 PHE A C 1
ATOM 1463 O O . PHE A 1 177 ? -1.345 6.578 3.084 1.00 84.69 177 PHE A O 1
ATOM 1470 N N . GLU A 1 178 ? -3.083 7.954 2.745 1.00 88.12 178 GLU A N 1
ATOM 1471 C CA . GLU A 1 178 ? -2.869 8.799 3.923 1.00 88.12 178 GLU A CA 1
ATOM 1472 C C . GLU A 1 178 ? -3.283 8.081 5.223 1.00 88.12 178 GLU A C 1
ATOM 1474 O O . GLU A 1 178 ? -4.252 8.439 5.904 1.00 88.12 178 GLU A O 1
ATOM 1479 N N . CYS A 1 179 ? -2.567 7.009 5.572 1.00 87.81 179 CYS A N 1
ATOM 1480 C CA . CYS A 1 179 ? -2.867 6.167 6.731 1.00 87.81 179 CYS A CA 1
ATOM 1481 C C . CYS A 1 179 ? -2.826 6.951 8.049 1.00 87.81 179 CYS A C 1
ATOM 1483 O O . CYS A 1 179 ? -3.681 6.735 8.909 1.00 87.81 179 CYS A O 1
ATOM 1485 N N . ASN A 1 180 ? -1.885 7.892 8.188 1.00 89.56 180 ASN A N 1
ATOM 1486 C CA . ASN A 1 180 ? -1.772 8.746 9.373 1.00 89.56 180 ASN A CA 1
ATOM 1487 C C . ASN A 1 180 ? -3.030 9.603 9.557 1.00 89.56 180 ASN A C 1
ATOM 1489 O O . ASN A 1 180 ? -3.635 9.597 10.630 1.00 89.56 180 ASN A O 1
ATOM 1493 N N . PHE A 1 181 ? -3.491 10.250 8.483 1.00 91.44 181 PHE A N 1
ATOM 1494 C CA . PHE A 1 181 ? -4.720 11.040 8.501 1.00 91.44 181 PHE A CA 1
ATOM 1495 C C . PHE A 1 181 ? -5.944 10.190 8.862 1.00 91.44 181 PHE A C 1
ATOM 1497 O O . PHE A 1 181 ? -6.766 10.586 9.692 1.00 91.44 181 PHE A O 1
ATOM 1504 N N . LEU A 1 182 ? -6.079 9.002 8.262 1.00 90.69 182 LEU A N 1
ATOM 1505 C CA . LEU A 1 182 ? -7.199 8.106 8.553 1.00 90.69 182 LEU A CA 1
ATOM 1506 C C . LEU A 1 182 ? -7.192 7.632 10.010 1.00 90.69 182 LEU A C 1
ATOM 1508 O O . LEU A 1 182 ? -8.254 7.588 10.637 1.00 90.69 182 LEU A O 1
ATOM 1512 N N . LEU A 1 183 ? -6.017 7.313 10.556 1.00 91.19 183 LEU A N 1
ATOM 1513 C CA . LEU A 1 183 ? -5.860 6.894 11.945 1.00 91.19 183 LEU A CA 1
ATOM 1514 C C . LEU A 1 183 ? -6.256 8.016 12.912 1.00 91.19 183 LEU A C 1
ATOM 1516 O O . LEU A 1 183 ? -7.076 7.794 13.805 1.00 91.19 183 LEU A O 1
ATOM 1520 N N . GLU A 1 184 ? -5.741 9.228 12.701 1.00 94.81 184 GLU A N 1
ATOM 1521 C CA . GLU A 1 184 ? -6.073 10.397 13.521 1.00 94.81 184 GLU A CA 1
ATOM 1522 C C . GLU A 1 184 ? -7.563 10.742 13.453 1.00 94.81 184 GLU A C 1
ATOM 1524 O O . GLU A 1 184 ? -8.207 10.972 14.483 1.00 94.81 184 GLU A O 1
ATOM 1529 N N . LYS A 1 185 ? -8.144 10.720 12.248 1.00 94.75 185 LYS A N 1
ATOM 1530 C CA . LYS A 1 185 ? -9.574 10.959 12.035 1.00 94.75 185 LYS A CA 1
ATOM 1531 C C . LYS A 1 185 ? -10.420 9.952 12.807 1.00 94.75 185 LYS A C 1
ATOM 1533 O O . LYS A 1 185 ? -11.344 10.350 13.516 1.00 94.75 185 LYS A O 1
ATOM 1538 N N . ASN A 1 186 ? -10.108 8.663 12.693 1.00 93.50 186 ASN A N 1
ATOM 1539 C CA . ASN A 1 186 ? -10.855 7.608 13.376 1.00 93.50 186 ASN A CA 1
ATOM 1540 C C . ASN A 1 186 ? -10.727 7.723 14.901 1.00 93.50 186 ASN A C 1
ATOM 1542 O O . ASN A 1 186 ? -11.732 7.611 15.605 1.00 93.50 186 ASN A O 1
ATOM 1546 N N . LEU A 1 187 ? -9.530 8.025 15.413 1.00 92.69 187 LEU A N 1
ATOM 1547 C CA . LEU A 1 187 ? -9.293 8.224 16.842 1.00 92.69 187 LEU A CA 1
ATOM 1548 C C . LEU A 1 187 ? -10.109 9.405 17.389 1.00 92.69 187 LEU A C 1
ATOM 1550 O O . LEU A 1 187 ? -10.814 9.272 18.391 1.00 92.69 187 LEU A O 1
ATOM 1554 N N . LYS A 1 188 ? -10.068 10.552 16.702 1.00 93.88 188 LYS A N 1
ATOM 1555 C CA . LYS A 1 188 ? -10.787 11.766 17.106 1.00 93.88 188 LYS A CA 1
ATOM 1556 C C . LYS A 1 188 ? -12.301 11.574 17.078 1.00 93.88 188 LYS A C 1
ATOM 1558 O O . LYS A 1 188 ? -12.982 11.971 18.019 1.00 93.88 188 LYS A O 1
ATOM 1563 N N . VAL A 1 189 ? -12.824 10.947 16.024 1.00 93.19 189 VAL A N 1
ATOM 1564 C CA . VAL A 1 189 ? -14.258 10.656 15.891 1.00 93.19 189 VAL A CA 1
ATOM 1565 C C . VAL A 1 189 ? -14.720 9.692 16.987 1.00 93.19 189 VAL A C 1
ATOM 1567 O O . VAL A 1 189 ? -15.744 9.944 17.618 1.00 93.19 189 VAL A O 1
ATOM 1570 N N . SER A 1 190 ? -13.943 8.644 17.282 1.00 90.06 190 SER A N 1
ATOM 1571 C CA . SER A 1 190 ? -14.255 7.702 18.364 1.00 90.06 190 SER A CA 1
ATOM 1572 C C . SER A 1 190 ? -14.328 8.394 19.730 1.00 90.06 190 SER A C 1
ATOM 1574 O O . SER A 1 190 ? -15.262 8.152 20.496 1.00 90.06 190 SER A O 1
ATOM 1576 N N . PHE A 1 191 ? -13.374 9.278 20.045 1.00 90.44 191 PHE A N 1
ATOM 1577 C CA . PHE A 1 191 ? -13.407 10.036 21.298 1.00 90.44 191 PHE A CA 1
ATOM 1578 C C . PHE A 1 191 ? -14.553 11.044 21.351 1.00 90.44 191 PHE A C 1
ATOM 1580 O O . PHE A 1 191 ? -15.170 11.202 22.403 1.00 90.44 191 PHE A O 1
ATOM 1587 N N . LEU A 1 192 ? -14.871 11.692 20.229 1.00 92.38 192 LEU A N 1
ATOM 1588 C CA . LEU A 1 192 ? -15.978 12.637 20.149 1.00 92.38 192 LEU A CA 1
ATOM 1589 C C . LEU A 1 192 ? -17.321 11.943 20.404 1.00 92.38 192 LEU A C 1
ATOM 1591 O O . LEU A 1 192 ? -18.081 12.410 21.242 1.00 92.38 192 LEU A O 1
ATOM 1595 N N . PHE A 1 193 ? -17.578 10.785 19.786 1.00 90.00 193 PHE A N 1
ATOM 1596 C CA . PHE A 1 193 ? -18.788 10.003 20.071 1.00 90.00 193 PHE A CA 1
ATOM 1597 C C . PHE A 1 193 ? -18.885 9.584 21.542 1.00 90.00 193 PHE A C 1
ATOM 1599 O O . PHE A 1 193 ? -19.961 9.664 22.131 1.00 90.00 193 PHE A O 1
ATOM 1606 N N . HIS A 1 194 ? -17.771 9.181 22.159 1.00 84.31 194 HIS A N 1
ATOM 1607 C CA . HIS A 1 194 ? -17.763 8.829 23.578 1.00 84.31 194 HIS A CA 1
ATOM 1608 C C . HIS A 1 194 ? -18.010 10.039 24.492 1.00 84.31 194 HIS A C 1
ATOM 1610 O O . HIS A 1 194 ? -18.708 9.919 25.497 1.00 84.31 194 HIS A O 1
ATOM 1616 N N . SER A 1 195 ? -17.432 11.196 24.164 1.00 86.81 195 SER A N 1
ATOM 1617 C CA . SER A 1 195 ? -17.545 12.407 24.980 1.00 86.81 195 SER A CA 1
ATOM 1618 C C . SER A 1 195 ? -18.878 13.131 24.804 1.00 86.81 195 SER A C 1
ATOM 1620 O O . SER A 1 195 ? -19.309 13.790 25.740 1.00 86.81 195 SER A O 1
ATOM 1622 N N . SER A 1 196 ? -19.509 13.043 23.631 1.00 79.19 196 SER A N 1
ATOM 1623 C CA . SER A 1 196 ? -20.809 13.667 23.346 1.00 79.19 196 SER A CA 1
ATOM 1624 C C . SER A 1 196 ? -22.004 12.807 23.767 1.00 79.19 196 SER A C 1
ATOM 1626 O O . SER A 1 196 ? -23.123 13.304 23.793 1.00 79.19 196 SER A O 1
ATOM 1628 N N . GLY A 1 197 ? -21.787 11.520 24.062 1.00 62.84 197 GLY A N 1
ATOM 1629 C CA . GLY A 1 197 ? -22.814 10.597 24.557 1.00 62.84 197 GLY A CA 1
ATOM 1630 C C . GLY A 1 197 ? -22.987 10.579 26.083 1.00 62.84 197 GLY A C 1
ATOM 1631 O O . GLY A 1 197 ? -23.700 9.712 26.586 1.00 62.84 197 GLY A O 1
ATOM 1632 N N . LYS A 1 198 ? -22.316 11.480 26.810 1.00 49.06 198 LYS A N 1
ATOM 1633 C CA . LYS A 1 198 ? -22.501 11.742 28.246 1.00 49.06 198 LYS A CA 1
ATOM 1634 C C . LYS A 1 198 ? -23.147 13.106 28.429 1.00 49.06 198 LYS A C 1
ATOM 1636 O O . LYS A 1 198 ? -23.945 13.225 29.381 1.00 49.06 198 LYS A O 1
#